Protein AF-A0A2E3RIX7-F1 (afdb_monomer_lite)

Secondary structure (DSSP, 8-state):
------------------------------PPPPPPP---PPPPPTTS--------S-TT-----TT-----SSSS--TT-TT-SS---PPPPHHHHHHHHHHHTTS-TTS--HHHHHHHHTHHHHHHHHHHHGGG---HHHHHHHHHHHH--EEEEEEEEE-TT--EEEEEEEEEEETTEEEEEEEEESSSPPEEEEEEEEE-SSS-EEEE-

pLDDT: mean 72.29, std 26.02, range [27.11, 97.81]

Sequence (213 aa):
MHRSQVYSIYLLTLALASVVAFGIRNHSVSPRPPHASNHLHSRNDPLVPPLRLIPAMDSSNFWHDPLAVAHPHGEKRCASGCAVSRHPTDRLTQSAFFTLLKAYQQSPPIEANGALEEILFYSRQSREYWRQQRADCLDPMWQRVLDDELEKTHVLVSLRVRDESGQICSKLTRVRVPLDRRHVFQMQSEGLPPLVTSGTVKRVGLNHLWTRL

Structure (mmCIF, N/CA/C/O backbone):
data_AF-A0A2E3RIX7-F1
#
_entry.id   AF-A0A2E3RIX7-F1
#
loop_
_atom_site.group_PDB
_atom_site.id
_atom_site.type_symbol
_atom_site.label_atom_id
_atom_site.label_alt_id
_atom_site.label_comp_id
_atom_site.label_asym_id
_atom_site.label_entity_id
_atom_site.label_seq_id
_atom_site.pdbx_PDB_ins_code
_atom_site.Cartn_x
_atom_site.Cartn_y
_atom_site.Cartn_z
_atom_site.occupancy
_atom_site.B_iso_or_equiv
_atom_site.auth_seq_id
_atom_site.auth_comp_id
_atom_site.auth_asym_id
_atom_site.auth_atom_id
_atom_site.pdbx_PDB_model_num
ATOM 1 N N . MET A 1 1 ? 58.069 40.108 -4.577 1.00 46.53 1 MET A N 1
ATOM 2 C CA . MET A 1 1 ? 57.513 38.760 -4.835 1.00 46.53 1 MET A CA 1
ATOM 3 C C . MET A 1 1 ? 56.590 38.404 -3.679 1.00 46.53 1 MET A C 1
ATOM 5 O O . MET A 1 1 ? 57.067 38.182 -2.575 1.00 46.53 1 MET A O 1
ATOM 9 N N . HIS A 1 2 ? 55.277 38.515 -3.894 1.00 40.00 2 HIS A N 1
ATOM 10 C CA . HIS A 1 2 ? 54.252 38.530 -2.847 1.00 40.00 2 HIS A CA 1
ATOM 11 C C . HIS A 1 2 ? 53.421 37.234 -2.823 1.00 40.00 2 HIS A C 1
ATOM 13 O O . HIS A 1 2 ? 52.848 36.861 -3.836 1.00 40.00 2 HIS A O 1
ATOM 19 N N . ARG A 1 3 ? 53.342 36.650 -1.617 1.00 45.50 3 ARG A N 1
ATOM 20 C CA . ARG A 1 3 ? 52.209 35.972 -0.945 1.00 45.50 3 ARG A CA 1
ATOM 21 C C . ARG A 1 3 ? 51.472 34.799 -1.628 1.00 45.50 3 ARG A C 1
ATOM 23 O O . ARG A 1 3 ? 50.616 34.978 -2.479 1.00 45.50 3 ARG A O 1
ATOM 30 N N . SER A 1 4 ? 51.753 33.619 -1.069 1.00 50.25 4 SER A N 1
ATOM 31 C CA . SER A 1 4 ? 50.862 32.570 -0.533 1.00 50.25 4 SER A CA 1
ATOM 32 C C . SER A 1 4 ? 49.354 32.604 -0.822 1.00 50.25 4 SER A C 1
ATOM 34 O O . SER A 1 4 ? 48.685 33.557 -0.433 1.00 50.25 4 SER A O 1
ATOM 36 N N . GLN A 1 5 ? 48.804 31.454 -1.236 1.00 50.56 5 GLN A N 1
ATOM 37 C CA . GLN A 1 5 ? 47.481 30.978 -0.806 1.00 50.56 5 GLN A CA 1
ATOM 38 C C . GLN A 1 5 ? 47.480 29.445 -0.665 1.00 50.56 5 GLN A C 1
ATOM 40 O O . GLN A 1 5 ? 47.703 28.714 -1.623 1.00 50.56 5 GLN A O 1
ATOM 45 N N . VAL A 1 6 ? 47.236 28.981 0.562 1.00 54.38 6 VAL A N 1
ATOM 46 C CA . VAL A 1 6 ? 46.949 27.588 0.925 1.00 54.38 6 VAL A CA 1
ATOM 47 C C . VAL A 1 6 ? 45.446 27.522 1.172 1.00 54.38 6 VAL A C 1
ATOM 49 O O . VAL A 1 6 ? 44.946 28.233 2.043 1.00 54.38 6 VAL A O 1
ATOM 52 N N . TYR A 1 7 ? 44.723 26.696 0.419 1.00 47.69 7 TYR A N 1
ATOM 53 C CA . TYR A 1 7 ? 43.309 26.429 0.670 1.00 47.69 7 TYR A CA 1
ATOM 54 C C . TYR A 1 7 ? 43.180 25.175 1.535 1.00 47.69 7 TYR A C 1
ATOM 56 O O . TYR A 1 7 ? 43.505 24.071 1.108 1.00 47.69 7 TYR A O 1
ATOM 64 N N . SER A 1 8 ? 42.721 25.376 2.769 1.00 49.31 8 SER A N 1
ATOM 65 C CA . SER A 1 8 ? 42.337 24.332 3.716 1.00 49.31 8 SER A CA 1
ATOM 66 C C . SER A 1 8 ? 40.810 24.276 3.746 1.00 49.31 8 SER A C 1
ATOM 68 O O . SER A 1 8 ? 40.170 25.268 4.092 1.00 49.31 8 SER A O 1
ATOM 70 N N . ILE A 1 9 ? 40.222 23.152 3.332 1.00 52.00 9 ILE A N 1
ATOM 71 C CA . ILE A 1 9 ? 38.774 22.917 3.381 1.00 52.00 9 ILE A CA 1
ATOM 72 C C . ILE A 1 9 ? 38.524 21.837 4.433 1.00 52.00 9 ILE A C 1
ATOM 74 O O . ILE A 1 9 ? 38.784 20.659 4.207 1.00 52.00 9 ILE A O 1
ATOM 78 N N . TYR A 1 10 ? 38.025 22.261 5.594 1.00 41.47 10 TYR A N 1
ATOM 79 C CA . TYR A 1 10 ? 37.433 21.384 6.600 1.00 41.47 10 TYR A CA 1
ATOM 80 C C . TYR A 1 10 ? 35.964 21.155 6.239 1.00 41.47 10 TYR A C 1
ATOM 82 O O . TYR A 1 10 ? 35.179 22.101 6.208 1.00 41.47 10 TYR A O 1
ATOM 90 N N . LEU A 1 11 ? 35.581 19.903 5.997 1.00 44.59 11 LEU A N 1
ATOM 91 C CA . LEU A 1 11 ? 34.182 19.487 5.899 1.00 44.59 11 LEU A CA 1
ATOM 92 C C . LEU A 1 11 ? 33.833 18.681 7.151 1.00 44.59 11 LEU A C 1
ATOM 94 O O . LEU A 1 11 ? 34.150 17.502 7.276 1.00 44.59 11 LEU A O 1
ATOM 98 N N . LEU A 1 12 ? 33.206 19.376 8.097 1.00 42.28 12 LEU A N 1
ATOM 99 C CA . LEU A 1 12 ? 32.617 18.830 9.311 1.00 42.28 12 LEU A CA 1
ATOM 100 C C . LEU A 1 12 ? 31.136 18.557 9.017 1.00 42.28 12 LEU A C 1
ATOM 102 O O . LEU A 1 12 ? 30.384 19.492 8.752 1.00 42.28 12 LEU A O 1
ATOM 106 N N . THR A 1 13 ? 30.697 17.301 9.061 1.00 40.94 13 THR A N 1
ATOM 107 C CA . THR A 1 13 ? 29.263 16.972 9.123 1.00 40.94 13 THR A CA 1
ATOM 108 C C . THR A 1 13 ? 29.019 15.988 10.260 1.00 40.94 13 THR A C 1
ATOM 110 O O . THR A 1 13 ? 29.392 14.821 10.206 1.00 40.94 13 THR A O 1
ATOM 113 N N . LEU A 1 14 ? 28.421 16.516 11.330 1.00 37.62 14 LEU A N 1
ATOM 114 C CA . LEU A 1 14 ? 27.821 15.767 12.428 1.00 37.62 14 LEU A CA 1
ATOM 115 C C . LEU A 1 14 ? 26.463 15.219 11.974 1.00 37.62 14 LEU A C 1
ATOM 117 O O . LEU A 1 14 ? 25.623 15.982 11.504 1.00 37.62 14 LEU A O 1
ATOM 121 N N . ALA A 1 15 ? 26.216 13.933 12.209 1.00 33.25 15 ALA A N 1
ATOM 122 C CA . ALA A 1 15 ? 24.871 13.371 12.256 1.00 33.25 15 ALA A CA 1
ATOM 123 C C . ALA A 1 15 ? 24.680 12.706 13.626 1.00 33.25 15 ALA A C 1
ATOM 125 O O . ALA A 1 15 ? 25.248 11.655 13.913 1.00 33.25 15 ALA A O 1
ATOM 126 N N . LEU A 1 16 ? 23.915 13.374 14.488 1.00 34.19 16 LEU A N 1
ATOM 127 C CA . LEU A 1 16 ? 23.437 12.868 15.771 1.00 34.19 16 LEU A CA 1
ATOM 128 C C . LEU A 1 16 ? 22.070 12.220 15.544 1.00 34.19 16 LEU A C 1
ATOM 130 O O . LEU A 1 16 ? 21.154 12.875 15.053 1.00 34.19 16 LEU A O 1
ATOM 134 N N . ALA A 1 17 ? 21.921 10.961 15.944 1.00 30.11 17 ALA A N 1
ATOM 135 C CA . ALA A 1 17 ? 20.619 10.337 16.125 1.00 30.11 17 ALA A CA 1
ATOM 136 C C . ALA A 1 17 ? 20.652 9.516 17.417 1.00 30.11 17 ALA A C 1
ATOM 138 O O . ALA A 1 17 ? 21.284 8.465 17.487 1.00 30.11 17 ALA A O 1
ATOM 139 N N . SER A 1 18 ? 19.968 10.025 18.439 1.00 32.56 18 SER A N 1
ATOM 140 C CA . SER A 1 18 ? 19.698 9.328 19.693 1.00 32.56 18 SER A CA 1
ATOM 141 C C . SER A 1 18 ? 18.192 9.164 19.820 1.00 32.56 18 SER A C 1
ATOM 143 O O . SER A 1 18 ? 17.492 10.170 19.881 1.00 32.56 18 SER A O 1
ATOM 145 N N . VAL A 1 19 ? 17.700 7.929 19.926 1.00 28.64 19 VAL A N 1
ATOM 146 C CA . VAL A 1 19 ? 16.412 7.636 20.570 1.00 28.64 19 VAL A CA 1
ATOM 147 C C . VAL A 1 19 ? 16.546 6.319 21.331 1.00 28.64 19 VAL A C 1
ATOM 149 O O . VAL A 1 19 ? 16.837 5.275 20.753 1.00 28.64 19 VAL A O 1
ATOM 152 N N . VAL A 1 20 ? 16.333 6.394 22.643 1.00 36.19 20 VAL A N 1
ATOM 153 C CA . VAL A 1 20 ? 16.154 5.262 23.556 1.00 36.19 20 VAL A CA 1
ATOM 154 C C . VAL A 1 20 ? 14.682 5.232 23.950 1.00 36.19 20 VAL A C 1
ATOM 156 O O . VAL A 1 20 ? 14.150 6.261 24.358 1.00 36.19 20 VAL A O 1
ATOM 159 N N . ALA A 1 21 ? 14.049 4.059 23.910 1.00 31.20 21 ALA A N 1
ATOM 160 C CA . ALA A 1 21 ? 12.888 3.764 24.747 1.00 31.20 21 ALA A CA 1
ATOM 161 C C . ALA A 1 21 ? 12.781 2.252 25.007 1.00 31.20 21 ALA A C 1
ATOM 163 O O . ALA A 1 21 ? 12.674 1.447 24.085 1.00 31.20 21 ALA A O 1
ATOM 164 N N . PHE A 1 22 ? 12.829 1.893 26.291 1.00 35.44 22 PHE A N 1
ATOM 165 C CA . PHE A 1 22 ? 12.548 0.570 26.847 1.00 35.44 22 PHE A CA 1
ATOM 166 C C . PHE A 1 22 ? 11.041 0.397 27.093 1.00 35.44 22 PHE A C 1
ATOM 168 O O . PHE A 1 22 ? 10.359 1.353 27.457 1.00 35.44 22 PHE A O 1
ATOM 175 N N . GLY A 1 23 ? 10.550 -0.843 27.025 1.00 27.11 23 GLY A N 1
ATOM 176 C CA . GLY A 1 23 ? 9.216 -1.200 27.512 1.00 27.11 23 GLY A CA 1
ATOM 177 C C . GLY A 1 23 ? 8.954 -2.705 27.473 1.00 27.11 23 GLY A C 1
ATOM 178 O O . GLY A 1 23 ? 8.570 -3.245 26.443 1.00 27.11 23 GLY A O 1
ATOM 179 N N . ILE A 1 24 ? 9.160 -3.380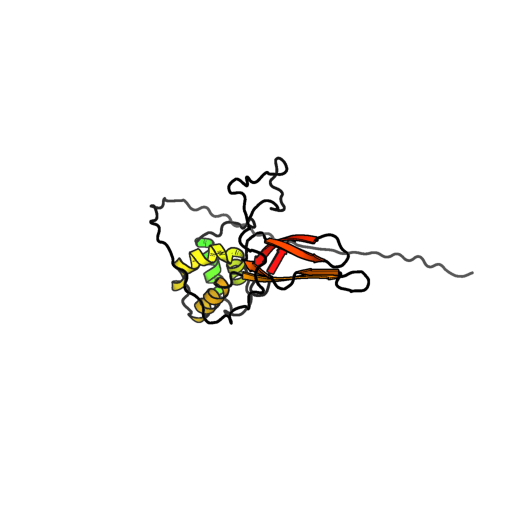 28.606 1.00 39.41 24 ILE A N 1
ATOM 180 C CA . ILE A 1 24 ? 8.841 -4.799 28.836 1.00 39.41 24 ILE A CA 1
ATOM 181 C C . ILE A 1 24 ? 7.391 -4.909 29.327 1.00 39.41 24 ILE A C 1
ATOM 183 O O . ILE A 1 24 ? 7.029 -4.200 30.266 1.00 39.41 24 ILE A O 1
ATOM 187 N N . ARG A 1 25 ? 6.596 -5.856 28.801 1.00 29.11 25 ARG A N 1
ATOM 188 C CA . ARG A 1 25 ? 5.519 -6.514 29.573 1.00 29.11 25 ARG A CA 1
ATOM 189 C C . ARG A 1 25 ? 5.088 -7.861 28.978 1.00 29.11 25 ARG A C 1
ATOM 191 O O . ARG A 1 25 ? 4.692 -7.950 27.822 1.00 29.11 25 ARG A O 1
ATOM 198 N N . ASN A 1 26 ? 5.146 -8.887 29.829 1.00 42.22 26 ASN A N 1
ATOM 199 C CA . ASN A 1 26 ? 4.632 -10.242 29.626 1.00 42.22 26 ASN A CA 1
ATOM 200 C C . ASN A 1 26 ? 3.106 -10.274 29.760 1.00 42.22 26 ASN A C 1
ATOM 202 O O . ASN A 1 26 ? 2.595 -9.687 30.709 1.00 42.22 26 ASN A O 1
ATOM 206 N N . HIS A 1 27 ? 2.411 -11.057 28.927 1.00 33.19 27 HIS A N 1
ATOM 207 C CA . HIS A 1 27 ? 1.146 -11.691 29.312 1.00 33.19 27 HIS A CA 1
ATOM 208 C C . HIS A 1 27 ? 0.948 -13.049 28.624 1.00 33.19 27 HIS A C 1
ATOM 210 O O . HIS A 1 27 ? 1.334 -13.275 27.479 1.00 33.19 27 HIS A O 1
ATOM 216 N N . SER A 1 28 ? 0.377 -13.944 29.420 1.00 34.75 28 SER A N 1
ATOM 217 C CA . SER A 1 28 ? 0.141 -15.374 29.261 1.00 34.75 28 SER A CA 1
ATOM 218 C C . SER A 1 28 ? -0.904 -15.721 28.193 1.00 34.75 28 SER A C 1
ATOM 220 O O . SER A 1 28 ? -1.888 -15.015 27.991 1.00 34.75 28 SER A O 1
ATOM 222 N N . VAL A 1 29 ? -0.678 -16.856 27.528 1.00 36.28 29 VAL A N 1
ATOM 223 C CA . VAL A 1 29 ? -1.498 -17.419 26.445 1.00 36.28 29 VAL A CA 1
ATOM 224 C C . VAL A 1 29 ? -2.541 -18.386 27.020 1.00 36.28 29 VAL A C 1
ATOM 226 O O . VAL A 1 29 ? -2.209 -19.221 27.857 1.00 36.28 29 VAL A O 1
ATOM 229 N N . SER A 1 30 ? -3.780 -18.321 26.526 1.00 42.62 30 SER A N 1
ATOM 230 C CA . SER A 1 30 ? -4.778 -19.399 26.630 1.00 42.62 30 SER A CA 1
ATOM 231 C C . SER A 1 30 ? -5.303 -19.786 25.238 1.00 42.62 30 SER A C 1
ATOM 233 O O . SER A 1 30 ? -5.235 -18.959 24.322 1.00 42.62 30 SER A O 1
ATOM 235 N N . PRO A 1 31 ? -5.776 -21.033 25.034 1.00 47.81 31 PRO A N 1
ATOM 236 C CA . PRO A 1 31 ? -5.936 -21.623 23.709 1.00 47.81 31 PRO A CA 1
ATOM 237 C C . PRO A 1 31 ? -7.300 -21.342 23.057 1.00 47.81 31 PRO A C 1
ATOM 239 O O . PRO A 1 31 ? -8.317 -21.157 23.720 1.00 47.81 31 PRO A O 1
ATOM 242 N N . ARG A 1 32 ? -7.288 -21.344 21.718 1.00 36.97 32 ARG A N 1
ATOM 243 C CA . ARG A 1 32 ? -8.391 -21.028 20.793 1.00 36.97 32 ARG A CA 1
ATOM 244 C C . ARG A 1 32 ? -8.992 -22.320 20.194 1.00 36.97 32 ARG A C 1
ATOM 246 O O . ARG A 1 32 ? -8.209 -23.212 19.868 1.00 36.97 32 ARG A O 1
ATOM 253 N N . PRO A 1 33 ? -10.317 -22.422 19.970 1.00 46.25 33 PRO A N 1
ATOM 254 C CA . PRO A 1 33 ? -10.939 -23.516 19.210 1.00 46.25 33 PRO A CA 1
ATOM 255 C C . PRO A 1 33 ? -10.962 -23.247 17.681 1.00 46.25 33 PRO A C 1
ATOM 257 O O . PRO A 1 33 ? -10.702 -22.114 17.259 1.00 46.25 33 PRO A O 1
ATOM 260 N N . PRO A 1 34 ? -11.231 -24.267 16.832 1.00 48.59 34 PRO A N 1
ATOM 261 C CA . PRO A 1 34 ? -10.983 -24.207 15.389 1.00 48.59 34 PRO A CA 1
ATOM 262 C C . PRO A 1 34 ? -12.121 -23.576 14.562 1.00 48.59 34 PRO A C 1
ATOM 264 O O . PRO A 1 34 ? -13.298 -23.659 14.902 1.00 48.59 34 PRO A O 1
ATOM 267 N N . HIS A 1 35 ? -11.718 -22.953 13.447 1.00 37.50 35 HIS A N 1
ATOM 268 C CA . HIS A 1 35 ? -12.536 -22.240 12.459 1.00 37.50 35 HIS A CA 1
ATOM 269 C C . HIS A 1 35 ? -13.151 -23.165 11.394 1.00 37.50 35 HIS A C 1
ATOM 271 O O . HIS A 1 35 ? -12.484 -24.067 10.893 1.00 37.50 35 HIS A O 1
ATOM 277 N N . ALA A 1 36 ? -14.374 -22.832 10.969 1.00 37.12 36 ALA A N 1
ATOM 278 C CA . ALA A 1 36 ? -15.014 -23.321 9.749 1.00 37.12 36 ALA A CA 1
ATOM 279 C C . ALA A 1 36 ? -14.841 -22.318 8.588 1.00 37.12 36 ALA A C 1
ATOM 281 O O . ALA A 1 36 ? -14.905 -21.101 8.780 1.00 37.12 36 ALA A O 1
ATOM 282 N N . SER A 1 37 ? -14.604 -22.849 7.390 1.00 37.41 37 SER A N 1
ATOM 283 C CA . SER A 1 37 ? -14.304 -22.141 6.140 1.00 37.41 37 SER A CA 1
ATOM 284 C C . SER A 1 37 ? -15.585 -21.750 5.396 1.00 37.41 37 SER A C 1
ATOM 286 O O . SER A 1 37 ? -16.441 -22.606 5.213 1.00 37.41 37 SER A O 1
ATOM 288 N N . ASN A 1 38 ? -15.687 -20.521 4.874 1.00 33.56 38 ASN A N 1
ATOM 289 C CA . ASN A 1 38 ? -16.696 -20.168 3.866 1.00 33.56 38 ASN A CA 1
ATOM 290 C C . ASN A 1 38 ? -16.078 -19.382 2.699 1.00 33.56 38 ASN A C 1
ATOM 292 O O . ASN A 1 38 ? -15.332 -18.420 2.889 1.00 33.56 38 ASN A O 1
ATOM 296 N N . HIS A 1 39 ? -16.401 -19.842 1.488 1.00 38.56 39 HIS A N 1
ATOM 297 C CA . HIS A 1 39 ? -16.023 -19.287 0.190 1.00 38.56 39 HIS A CA 1
ATOM 298 C C . HIS A 1 39 ? -16.681 -17.917 -0.057 1.00 38.56 39 HIS A C 1
ATOM 300 O O . HIS A 1 39 ? -17.860 -17.731 0.227 1.00 38.56 39 HIS A O 1
ATOM 306 N N . LEU A 1 40 ? -15.933 -16.969 -0.635 1.00 33.72 40 LEU A N 1
ATOM 307 C CA . LEU A 1 40 ? -16.412 -15.628 -0.996 1.00 33.72 40 LEU A CA 1
ATOM 308 C C . LEU A 1 40 ? -16.379 -15.439 -2.520 1.00 33.72 40 LEU A C 1
ATOM 310 O O . LEU A 1 40 ? -15.320 -15.516 -3.142 1.00 33.72 40 LEU A O 1
ATOM 314 N N . HIS A 1 41 ? -17.552 -15.178 -3.101 1.00 35.31 41 HIS A N 1
ATOM 315 C CA . HIS A 1 41 ? -17.737 -14.717 -4.477 1.00 35.31 41 HIS A CA 1
ATOM 316 C C . HIS A 1 41 ? -17.357 -13.233 -4.615 1.00 35.31 41 HIS A C 1
ATOM 318 O O . HIS A 1 41 ? -17.725 -12.404 -3.784 1.00 35.31 41 HIS A O 1
ATOM 324 N N . SER A 1 42 ? -16.628 -12.897 -5.681 1.00 32.47 42 SER A N 1
ATOM 325 C CA . SER A 1 42 ? -16.205 -11.534 -6.025 1.00 32.47 42 SER A CA 1
ATOM 326 C C . SER A 1 42 ? -17.287 -10.837 -6.864 1.00 32.47 42 SER A C 1
ATOM 328 O O . SER A 1 42 ? -17.694 -11.357 -7.899 1.00 32.47 42 SER A O 1
ATOM 330 N N . ARG A 1 43 ? -17.773 -9.677 -6.399 1.00 39.38 43 ARG A N 1
ATOM 331 C CA . ARG A 1 43 ? -18.681 -8.768 -7.126 1.00 39.38 43 ARG A CA 1
ATOM 332 C C . ARG A 1 43 ? -17.864 -7.683 -7.845 1.00 39.38 43 ARG A C 1
ATOM 334 O O . ARG A 1 43 ? -16.914 -7.162 -7.271 1.00 39.38 43 ARG A O 1
ATOM 341 N N . ASN A 1 44 ? -18.258 -7.359 -9.078 1.00 36.78 44 ASN A N 1
ATOM 342 C CA . ASN A 1 44 ? -17.668 -6.312 -9.922 1.00 36.78 44 ASN A CA 1
ATOM 343 C C . ASN A 1 44 ? -18.008 -4.897 -9.405 1.00 36.78 44 ASN A C 1
ATOM 345 O O . ASN A 1 44 ? -19.147 -4.652 -9.010 1.00 36.78 44 ASN A O 1
ATOM 349 N N . ASP A 1 45 ? -17.033 -3.983 -9.447 1.00 39.66 45 ASP A N 1
ATOM 350 C CA . ASP A 1 45 ? -17.113 -2.589 -8.973 1.00 39.66 45 ASP A CA 1
ATOM 351 C C . ASP A 1 45 ? -17.348 -1.605 -10.153 1.00 39.66 45 ASP A C 1
ATOM 353 O O . ASP A 1 45 ? -16.576 -1.633 -11.118 1.00 39.66 45 ASP A O 1
ATOM 357 N N . PRO A 1 46 ? -18.403 -0.760 -10.122 1.00 36.66 46 PRO A N 1
ATOM 358 C CA . PRO A 1 46 ? -18.812 0.119 -11.225 1.00 36.66 46 PRO A CA 1
ATOM 359 C C . PRO A 1 46 ? -18.028 1.440 -11.372 1.00 36.66 46 PRO A C 1
ATOM 361 O O . PRO A 1 46 ? -18.318 2.193 -12.302 1.00 36.66 46 PRO A O 1
ATOM 364 N N . LEU A 1 47 ? -17.054 1.756 -10.509 1.00 33.16 47 LEU A N 1
ATOM 365 C CA . LEU A 1 47 ? -16.346 3.055 -10.548 1.00 33.16 47 LEU A CA 1
ATOM 366 C C . LEU A 1 47 ? -15.035 3.065 -11.352 1.00 33.16 47 LEU A C 1
ATOM 368 O O . LEU A 1 47 ? -14.342 4.083 -11.408 1.00 33.16 47 LEU A O 1
ATOM 372 N N . VAL A 1 48 ? -14.700 1.965 -12.027 1.00 37.91 48 VAL A N 1
ATOM 373 C CA . VAL A 1 48 ? -13.548 1.894 -12.934 1.00 37.91 48 VAL A CA 1
ATOM 374 C C . VAL A 1 48 ? -14.072 1.827 -14.371 1.00 37.91 48 VAL A C 1
ATOM 376 O O . VAL A 1 48 ? -14.659 0.805 -14.732 1.00 37.91 48 VAL A O 1
ATOM 379 N N . PRO A 1 49 ? -13.880 2.860 -15.223 1.00 34.91 49 PRO A N 1
ATOM 380 C CA . PRO A 1 49 ? -14.175 2.711 -16.644 1.00 34.91 49 PRO A CA 1
ATOM 381 C C . PRO A 1 49 ? -13.388 1.498 -17.154 1.00 34.91 49 PRO A C 1
ATOM 383 O O . PRO A 1 49 ? -12.205 1.379 -16.813 1.00 34.91 49 PRO A O 1
ATOM 386 N N . PRO A 1 50 ? -14.012 0.578 -17.913 1.00 34.81 50 PRO A N 1
ATOM 387 C CA . PRO A 1 50 ? -13.353 -0.644 -18.338 1.00 34.81 50 PRO A CA 1
ATOM 388 C C . PRO A 1 50 ? -12.068 -0.251 -19.053 1.00 34.81 50 PRO A C 1
ATOM 390 O O . PRO A 1 50 ? -12.092 0.420 -20.088 1.00 34.81 50 PRO A O 1
ATOM 393 N N . LEU A 1 51 ? -10.933 -0.619 -18.454 1.00 39.38 51 LEU A N 1
ATOM 394 C CA . LEU A 1 51 ? -9.647 -0.483 -19.109 1.00 39.38 51 LEU A CA 1
ATOM 395 C C . LEU A 1 51 ? -9.802 -1.192 -20.450 1.00 39.38 51 LEU A C 1
ATOM 397 O O . LEU A 1 51 ? -10.105 -2.386 -20.482 1.00 39.38 51 LEU A O 1
ATOM 401 N N . ARG A 1 52 ? -9.622 -0.462 -21.556 1.00 30.31 52 ARG A N 1
ATOM 402 C CA . ARG A 1 52 ? -9.356 -1.105 -22.838 1.00 30.31 52 ARG A CA 1
ATOM 403 C C . ARG A 1 52 ? -8.060 -1.870 -22.632 1.00 30.31 52 ARG A C 1
ATOM 405 O O . ARG A 1 52 ? -6.978 -1.289 -22.669 1.00 30.31 52 ARG A O 1
ATOM 412 N N . LEU A 1 53 ? -8.201 -3.153 -22.315 1.00 35.78 53 LEU A N 1
ATOM 413 C CA . LEU A 1 53 ? -7.127 -4.119 -22.369 1.00 35.78 53 LEU A CA 1
ATOM 414 C C . LEU A 1 53 ? -6.591 -4.011 -23.794 1.00 35.78 53 LEU A C 1
ATOM 416 O O . LEU A 1 53 ? -7.243 -4.433 -24.746 1.00 35.78 53 LEU A O 1
ATOM 420 N N . ILE A 1 54 ? -5.422 -3.389 -23.950 1.00 39.72 54 ILE A N 1
ATOM 421 C CA . ILE A 1 54 ? -4.548 -3.750 -25.062 1.00 39.72 54 ILE A CA 1
ATOM 422 C C . ILE A 1 54 ? -4.466 -5.277 -24.964 1.00 39.72 54 ILE A C 1
ATOM 424 O O . ILE A 1 54 ? -4.211 -5.739 -23.844 1.00 39.72 54 ILE A O 1
ATOM 428 N N . PRO A 1 55 ? -4.782 -6.043 -26.031 1.00 35.28 55 PRO A N 1
ATOM 429 C CA . PRO A 1 55 ? -4.824 -7.496 -25.967 1.00 35.28 55 PRO A CA 1
ATOM 430 C C . PRO A 1 55 ? -3.586 -7.962 -25.226 1.00 35.28 55 PRO A C 1
ATOM 432 O O . PRO A 1 55 ? -2.466 -7.642 -25.632 1.00 35.28 55 PRO A O 1
ATOM 435 N N . ALA A 1 56 ? -3.808 -8.580 -24.067 1.00 41.22 56 ALA A N 1
ATOM 436 C CA . ALA A 1 56 ? -2.726 -9.100 -23.269 1.00 41.22 56 ALA A CA 1
ATOM 437 C C . ALA A 1 56 ? -1.897 -9.969 -24.212 1.00 41.22 56 ALA A C 1
ATOM 439 O O . ALA A 1 56 ? -2.440 -10.872 -24.850 1.00 41.22 56 ALA A O 1
ATOM 440 N N . MET A 1 57 ? -0.597 -9.693 -24.320 1.00 43.44 57 MET A N 1
ATOM 441 C CA . MET A 1 57 ? 0.305 -10.792 -24.610 1.00 43.44 57 MET A CA 1
ATOM 442 C C . MET A 1 57 ? 0.052 -11.800 -23.497 1.00 43.44 57 MET A C 1
ATOM 444 O O . MET A 1 57 ? 0.332 -11.520 -22.335 1.00 43.44 57 MET A O 1
ATOM 448 N N . ASP A 1 58 ? -0.658 -12.852 -23.887 1.00 40.81 58 ASP A N 1
ATOM 449 C CA . ASP A 1 58 ? -1.086 -14.023 -23.146 1.00 40.81 58 ASP A CA 1
ATOM 450 C C . ASP A 1 58 ? -0.671 -14.017 -21.663 1.00 40.81 58 ASP A C 1
ATOM 452 O O . ASP A 1 58 ? 0.359 -14.556 -21.258 1.00 40.81 58 ASP A O 1
ATOM 456 N N . SER A 1 59 ? -1.488 -13.374 -20.822 1.00 44.62 59 SER A N 1
ATOM 457 C CA . SER A 1 59 ? -1.295 -13.324 -19.366 1.00 44.62 59 SER A CA 1
ATOM 458 C C . SER A 1 59 ? -1.519 -14.686 -18.688 1.00 44.62 59 SER A C 1
ATOM 460 O O . SER A 1 59 ? -1.560 -14.762 -17.461 1.00 44.62 59 SER A O 1
ATOM 462 N N . SER A 1 60 ? -1.699 -15.755 -19.470 1.00 37.47 60 SER A N 1
ATOM 463 C CA . SER A 1 60 ? -1.891 -17.125 -18.995 1.00 37.47 60 SER A CA 1
ATOM 464 C C . SER A 1 60 ? -0.601 -17.804 -18.529 1.00 37.47 60 SER A C 1
ATOM 466 O O . SER A 1 60 ? -0.680 -18.816 -17.841 1.00 37.47 60 SER A O 1
ATOM 468 N N . ASN A 1 61 ? 0.580 -17.232 -18.793 1.00 39.31 61 ASN A N 1
ATOM 469 C CA . ASN A 1 61 ? 1.848 -17.871 -18.437 1.00 39.31 61 ASN A CA 1
ATOM 470 C C . ASN A 1 61 ? 2.647 -17.126 -17.364 1.00 39.31 61 ASN A C 1
ATOM 472 O O . ASN A 1 61 ? 3.861 -16.963 -17.461 1.00 39.31 61 ASN A O 1
ATOM 476 N N . PHE A 1 62 ? 1.987 -16.747 -16.270 1.00 43.88 62 PHE A N 1
ATOM 477 C CA . PHE A 1 62 ? 2.685 -16.678 -14.987 1.00 43.88 62 PHE A CA 1
ATOM 478 C C . PHE A 1 62 ? 2.670 -18.071 -14.346 1.00 43.88 62 PHE A C 1
ATOM 480 O O . PHE A 1 62 ? 1.929 -18.337 -13.401 1.00 43.88 62 PHE A O 1
ATOM 487 N N . TRP A 1 63 ? 3.481 -18.978 -14.897 1.00 36.94 63 TRP A N 1
ATOM 488 C CA . TRP A 1 63 ? 3.813 -20.235 -14.233 1.00 36.94 63 TRP A CA 1
ATOM 489 C C . TRP A 1 63 ? 4.764 -19.905 -13.085 1.00 36.94 63 TRP A C 1
ATOM 491 O O . TRP A 1 63 ? 5.978 -19.807 -13.252 1.00 36.94 63 TRP A O 1
ATOM 501 N N . HIS A 1 64 ? 4.212 -19.711 -11.891 1.00 42.47 64 HIS A N 1
ATOM 502 C CA . HIS A 1 64 ? 4.955 -20.156 -10.726 1.00 42.47 64 HIS A CA 1
ATOM 503 C C . HIS A 1 64 ? 5.106 -21.663 -10.881 1.00 42.47 64 HIS A C 1
ATOM 505 O O . HIS A 1 64 ? 4.093 -22.354 -10.962 1.00 42.47 64 HIS A O 1
ATOM 511 N N . ASP A 1 65 ? 6.336 -22.164 -10.951 1.00 37.59 65 ASP A N 1
ATOM 512 C CA . ASP A 1 65 ? 6.552 -23.591 -10.766 1.00 37.59 65 ASP A CA 1
ATOM 513 C C . ASP A 1 65 ? 5.882 -23.970 -9.426 1.00 37.59 65 ASP A C 1
ATOM 515 O O . ASP A 1 65 ? 6.223 -23.381 -8.393 1.00 37.59 65 ASP A O 1
ATOM 519 N N . PRO A 1 66 ? 4.871 -24.862 -9.402 1.00 44.81 66 PRO A N 1
ATOM 520 C CA . PRO A 1 66 ? 4.267 -25.315 -8.150 1.00 44.81 66 PRO A CA 1
ATOM 521 C C . PRO A 1 66 ? 5.290 -26.039 -7.257 1.00 44.81 66 PRO A C 1
ATOM 523 O O . PRO A 1 66 ? 5.048 -26.204 -6.061 1.00 44.81 66 PRO A O 1
ATOM 526 N N . LEU A 1 67 ? 6.443 -26.411 -7.824 1.00 36.97 67 LEU A N 1
ATOM 527 C CA . LEU A 1 67 ? 7.630 -26.929 -7.158 1.00 36.97 67 LEU A CA 1
ATOM 528 C C . LEU A 1 67 ? 8.729 -25.871 -6.980 1.00 36.97 67 LEU A C 1
ATOM 530 O O . LEU A 1 67 ? 9.854 -26.244 -6.662 1.00 36.97 67 LEU A O 1
ATOM 534 N N . ALA A 1 68 ? 8.445 -24.571 -7.142 1.00 41.97 68 ALA A N 1
ATOM 535 C CA . ALA A 1 68 ? 9.396 -23.497 -6.852 1.00 41.97 68 ALA A CA 1
ATOM 536 C C . ALA A 1 68 ? 9.761 -23.508 -5.360 1.00 41.97 68 ALA A C 1
ATOM 538 O O . ALA A 1 68 ? 9.178 -22.800 -4.531 1.00 41.97 68 ALA A O 1
ATOM 539 N N . VAL A 1 69 ? 10.745 -24.328 -5.010 1.00 44.62 69 VAL A N 1
ATOM 540 C CA . VAL A 1 69 ? 11.351 -24.362 -3.691 1.00 44.62 69 VAL A CA 1
ATOM 541 C C . VAL A 1 69 ? 12.228 -23.122 -3.588 1.00 44.62 69 VAL A C 1
ATOM 543 O O . VAL A 1 69 ? 13.065 -22.852 -4.447 1.00 44.62 69 VAL A O 1
ATOM 546 N N . ALA A 1 70 ? 12.021 -22.325 -2.542 1.00 50.25 70 ALA A N 1
ATOM 547 C CA . ALA A 1 70 ? 12.903 -21.210 -2.245 1.00 50.25 70 ALA A CA 1
ATOM 548 C C . ALA A 1 70 ? 14.314 -21.763 -2.006 1.00 50.25 70 ALA A C 1
ATOM 550 O O . ALA A 1 70 ? 14.590 -22.289 -0.932 1.00 50.25 70 ALA A O 1
ATOM 551 N N . HIS A 1 71 ? 15.193 -21.662 -3.000 1.00 43.81 71 HIS A N 1
ATOM 552 C CA . HIS A 1 71 ? 16.598 -22.003 -2.843 1.00 43.81 71 HIS A CA 1
ATOM 553 C C . HIS A 1 71 ? 17.300 -20.808 -2.197 1.00 43.81 71 HIS A C 1
ATOM 555 O O . HIS A 1 71 ? 17.451 -19.763 -2.838 1.00 43.81 71 HIS A O 1
ATOM 561 N N . PRO A 1 72 ? 17.686 -20.890 -0.913 1.00 46.16 72 PRO A N 1
ATOM 562 C CA . PRO A 1 72 ? 18.520 -19.855 -0.340 1.00 46.16 72 PRO A CA 1
ATOM 563 C C . PRO A 1 72 ? 19.874 -19.898 -1.063 1.00 46.16 72 PRO A C 1
ATOM 565 O O . PRO A 1 72 ? 20.477 -20.957 -1.224 1.00 46.16 72 PRO A O 1
ATOM 568 N N . HIS A 1 73 ? 20.359 -18.748 -1.528 1.00 41.00 73 HIS A N 1
ATOM 569 C CA . HIS A 1 73 ? 21.747 -18.630 -1.966 1.00 41.00 73 HIS A CA 1
ATOM 570 C C . HIS A 1 73 ? 22.645 -18.656 -0.713 1.00 41.00 73 HIS A C 1
ATOM 572 O O . HIS A 1 73 ? 22.969 -17.608 -0.158 1.00 41.00 73 HIS A O 1
ATOM 578 N N . GLY A 1 74 ? 22.983 -19.861 -0.239 1.00 54.47 74 GLY A N 1
ATOM 579 C CA . GLY A 1 74 ? 23.787 -20.113 0.967 1.00 54.47 74 GLY A CA 1
ATOM 580 C C . GLY A 1 74 ? 22.969 -20.352 2.248 1.00 54.47 74 GLY A C 1
ATOM 581 O O . GLY A 1 74 ? 21.752 -20.495 2.212 1.00 54.47 74 GLY A O 1
ATOM 582 N N . GLU A 1 75 ? 23.638 -20.387 3.407 1.00 45.72 75 GLU A N 1
ATOM 583 C CA . GLU A 1 75 ? 23.008 -20.629 4.726 1.00 45.72 75 GLU A CA 1
ATOM 584 C C . GLU A 1 75 ? 22.171 -19.446 5.241 1.00 45.72 75 GLU A C 1
ATOM 586 O O . GLU A 1 75 ? 21.383 -19.572 6.179 1.00 45.72 75 GLU A O 1
ATOM 591 N N . LYS A 1 76 ? 22.319 -18.271 4.623 1.00 47.00 76 LYS A N 1
ATOM 592 C CA . LYS A 1 76 ? 21.592 -17.058 4.992 1.00 47.00 76 LYS A CA 1
ATOM 593 C C . LYS A 1 76 ? 20.526 -16.796 3.940 1.00 47.00 76 LYS A C 1
ATOM 595 O O . LYS A 1 76 ? 20.838 -16.608 2.766 1.00 47.00 76 LYS A O 1
ATOM 600 N N . ARG A 1 77 ? 19.255 -16.717 4.357 1.00 50.62 77 ARG A N 1
ATOM 601 C CA . ARG A 1 77 ? 18.222 -16.083 3.523 1.00 50.62 77 ARG A CA 1
ATOM 602 C C . ARG A 1 77 ? 18.774 -14.722 3.132 1.00 50.62 77 ARG A C 1
ATOM 604 O O . ARG A 1 77 ? 19.165 -13.963 4.016 1.00 50.62 77 ARG A O 1
ATOM 611 N N . CYS A 1 78 ? 18.856 -14.449 1.830 1.00 50.19 78 CYS A N 1
ATOM 612 C CA . CYS A 1 78 ? 19.328 -13.161 1.351 1.00 50.19 78 CYS A CA 1
ATOM 613 C C . CYS A 1 78 ? 18.583 -12.082 2.147 1.00 50.19 78 CYS A C 1
ATOM 615 O O . CYS A 1 78 ? 17.351 -12.055 2.115 1.00 50.19 78 CYS A O 1
ATOM 617 N N . ALA A 1 79 ? 19.308 -11.232 2.885 1.00 44.62 79 ALA A N 1
ATOM 618 C CA . ALA A 1 79 ? 18.716 -10.134 3.658 1.00 44.62 79 ALA A CA 1
ATOM 619 C C . ALA A 1 79 ? 17.851 -9.225 2.761 1.00 44.62 79 ALA A C 1
ATOM 621 O O . ALA A 1 79 ? 16.987 -8.481 3.216 1.00 44.62 79 ALA A O 1
ATOM 622 N N . SER A 1 80 ? 18.065 -9.335 1.450 1.00 46.69 80 SER A N 1
ATOM 623 C CA . SER A 1 80 ? 17.326 -8.681 0.389 1.00 46.69 80 SER A CA 1
ATOM 624 C C . SER A 1 80 ? 15.949 -9.271 0.078 1.00 46.69 80 SER A C 1
ATOM 626 O O . SER A 1 80 ? 15.213 -8.670 -0.696 1.00 46.69 80 SER A O 1
ATOM 628 N N . GLY A 1 81 ? 15.588 -10.439 0.618 1.00 49.34 81 GLY A N 1
ATOM 629 C CA . GLY A 1 81 ? 14.295 -11.073 0.345 1.00 49.34 81 GLY A CA 1
ATOM 630 C C . GLY A 1 81 ? 14.062 -11.427 -1.132 1.00 49.34 81 GLY A C 1
ATOM 631 O O . GLY A 1 81 ? 12.927 -11.702 -1.505 1.00 49.34 81 GLY A O 1
ATOM 632 N N . CYS A 1 82 ? 15.107 -11.448 -1.974 1.00 52.56 82 CYS A N 1
ATOM 633 C CA . CYS A 1 82 ? 14.995 -11.549 -3.438 1.00 52.56 82 CYS A CA 1
ATOM 634 C C . CYS A 1 82 ? 14.248 -12.796 -3.940 1.00 52.56 82 CYS A C 1
ATOM 636 O O . CYS A 1 82 ? 13.673 -12.768 -5.025 1.00 52.56 82 CYS A O 1
ATOM 638 N N . ALA A 1 83 ? 14.240 -13.881 -3.163 1.00 55.91 83 ALA A N 1
ATOM 639 C CA . ALA A 1 83 ? 13.569 -15.132 -3.517 1.00 55.91 83 ALA A CA 1
ATOM 640 C C . ALA A 1 83 ? 12.175 -15.287 -2.884 1.00 55.91 83 ALA A C 1
ATOM 642 O O . ALA A 1 83 ? 11.442 -16.208 -3.236 1.00 55.91 83 ALA A O 1
ATOM 643 N N . VAL A 1 84 ? 11.786 -14.415 -1.949 1.00 59.94 84 VAL A N 1
ATOM 644 C CA . VAL A 1 84 ? 10.495 -14.540 -1.267 1.00 59.94 84 VAL A CA 1
ATOM 645 C C . VAL A 1 84 ? 9.437 -13.825 -2.100 1.00 59.94 84 VAL A C 1
ATOM 647 O O . VAL A 1 84 ? 9.591 -12.662 -2.465 1.00 59.94 84 VAL A O 1
ATOM 650 N N . SER A 1 85 ? 8.325 -14.497 -2.393 1.00 63.25 85 SER A N 1
ATOM 651 C CA . SER A 1 85 ? 7.223 -13.931 -3.191 1.00 63.25 85 SER A CA 1
ATOM 652 C C . SER A 1 85 ? 6.555 -12.720 -2.516 1.00 63.25 85 SER A C 1
ATOM 654 O O . SER A 1 85 ? 5.735 -12.032 -3.129 1.00 63.25 85 SER A O 1
ATOM 656 N N . ARG A 1 86 ? 6.865 -12.479 -1.234 1.00 65.44 86 ARG A N 1
ATOM 657 C CA . ARG A 1 86 ? 6.271 -11.446 -0.383 1.00 65.44 86 ARG A CA 1
ATOM 658 C C . ARG A 1 86 ? 7.340 -10.752 0.446 1.00 65.44 86 ARG A C 1
ATOM 660 O O . ARG A 1 86 ? 8.255 -11.404 0.946 1.00 65.44 86 ARG A O 1
ATOM 667 N N . HIS A 1 87 ? 7.158 -9.450 0.647 1.00 69.62 87 HIS A N 1
ATOM 668 C CA . HIS A 1 87 ? 7.996 -8.675 1.551 1.00 69.62 87 HIS A CA 1
ATOM 669 C C . HIS A 1 87 ? 7.859 -9.205 2.987 1.00 69.62 87 HIS A C 1
ATOM 671 O O . HIS A 1 87 ? 6.722 -9.328 3.464 1.00 69.62 87 HIS A O 1
ATOM 677 N N . PRO A 1 88 ? 8.967 -9.496 3.694 1.00 78.06 88 PRO A N 1
ATOM 678 C CA . PRO A 1 88 ? 8.908 -9.849 5.104 1.00 78.06 88 PRO A CA 1
ATOM 679 C C . PRO A 1 88 ? 8.361 -8.643 5.868 1.00 78.06 88 PRO A C 1
ATOM 681 O O . PRO A 1 88 ? 8.972 -7.582 5.924 1.00 78.06 88 PRO A O 1
ATOM 684 N N . THR A 1 89 ? 7.140 -8.772 6.365 1.00 84.94 89 THR A N 1
ATOM 685 C CA . THR A 1 89 ? 6.503 -7.776 7.220 1.00 84.94 89 THR A CA 1
ATOM 686 C C . THR A 1 89 ? 6.246 -8.467 8.538 1.00 84.94 89 THR A C 1
ATOM 688 O O . THR A 1 89 ? 5.717 -9.582 8.530 1.00 84.94 89 THR A O 1
ATOM 691 N N . ASP A 1 90 ? 6.624 -7.821 9.636 1.00 91.94 90 ASP A N 1
ATOM 692 C CA . ASP A 1 90 ? 6.400 -8.377 10.961 1.00 91.94 90 ASP A CA 1
ATOM 693 C C . ASP A 1 90 ? 4.917 -8.653 11.200 1.00 91.94 90 ASP A C 1
ATOM 695 O O . ASP A 1 90 ? 4.017 -8.139 10.519 1.00 91.94 90 ASP A O 1
ATOM 699 N N . ARG A 1 91 ? 4.650 -9.541 12.152 1.00 94.94 91 ARG A N 1
ATOM 700 C CA . ARG A 1 91 ? 3.280 -9.881 12.503 1.00 94.94 91 ARG A CA 1
ATOM 701 C C . ARG A 1 91 ? 2.676 -8.738 13.309 1.00 94.94 91 ARG A C 1
ATOM 703 O O . ARG A 1 91 ? 3.090 -8.496 14.439 1.00 94.94 91 ARG A O 1
ATOM 710 N N . LEU A 1 92 ? 1.646 -8.108 12.760 1.00 96.38 92 LEU A N 1
ATOM 711 C CA . LEU A 1 92 ? 0.779 -7.216 13.509 1.00 96.38 92 LEU A CA 1
ATOM 712 C C . LEU A 1 92 ? -0.092 -8.076 14.426 1.00 96.38 92 LEU A C 1
ATOM 714 O O . LEU A 1 92 ? -0.770 -8.993 13.965 1.00 96.38 92 LEU A O 1
ATOM 718 N N . THR A 1 93 ? -0.051 -7.819 15.729 1.00 97.19 93 THR A N 1
ATOM 719 C CA . THR A 1 93 ? -0.939 -8.488 16.683 1.00 97.19 93 THR A CA 1
ATOM 720 C C . THR A 1 93 ? -2.266 -7.744 16.782 1.00 97.19 93 THR A C 1
ATOM 722 O O . THR A 1 93 ? -2.363 -6.555 16.483 1.00 97.19 93 THR A O 1
ATOM 725 N N . GLN A 1 94 ? -3.299 -8.435 17.260 1.00 96.75 94 GLN A N 1
ATOM 726 C CA . GLN A 1 94 ? -4.614 -7.835 17.464 1.00 96.75 94 GLN A CA 1
ATOM 727 C C . GLN A 1 94 ? -4.575 -6.666 18.464 1.00 96.75 94 GLN A C 1
ATOM 729 O O . GLN A 1 94 ? -5.208 -5.640 18.237 1.00 96.75 94 GLN A O 1
ATOM 734 N N . SER A 1 95 ? -3.817 -6.805 19.558 1.00 96.88 95 SER A N 1
ATOM 735 C CA . SER A 1 95 ? -3.655 -5.746 20.559 1.00 96.88 95 SER A CA 1
ATOM 736 C C . SER A 1 95 ? -2.884 -4.547 20.010 1.00 96.88 95 SER A C 1
ATOM 738 O O . SER A 1 95 ? -3.254 -3.413 20.300 1.00 96.88 95 SER A O 1
ATOM 740 N N . ALA A 1 96 ? -1.856 -4.780 19.187 1.00 97.75 96 ALA A N 1
ATOM 741 C CA . ALA A 1 96 ? -1.133 -3.706 18.511 1.00 97.75 96 ALA A CA 1
ATOM 742 C C . ALA A 1 96 ? -2.052 -2.943 17.549 1.00 97.75 96 ALA A C 1
ATOM 744 O O . ALA A 1 96 ? -2.098 -1.718 17.607 1.00 97.75 96 ALA A O 1
ATOM 745 N N . PHE A 1 97 ? -2.850 -3.648 16.738 1.00 97.81 97 PHE A N 1
ATOM 746 C CA . PHE A 1 97 ? -3.832 -3.007 15.861 1.00 97.81 97 PHE A CA 1
ATOM 747 C C . PHE A 1 97 ? -4.831 -2.145 16.642 1.00 97.81 97 PHE A C 1
ATOM 749 O O . PHE A 1 97 ? -5.085 -1.009 16.260 1.00 97.81 97 PHE A O 1
ATOM 756 N N . PHE A 1 98 ? -5.351 -2.641 17.766 1.00 96.50 98 PHE A N 1
ATOM 757 C CA . PHE A 1 98 ? -6.273 -1.876 18.606 1.00 96.50 98 PHE A CA 1
ATOM 758 C C . PHE A 1 98 ? -5.631 -0.608 19.192 1.00 96.50 98 PHE A C 1
ATOM 760 O O . PHE A 1 98 ? -6.252 0.456 19.209 1.00 96.50 98 PHE A O 1
ATOM 767 N N . THR A 1 99 ? -4.372 -0.691 19.634 1.00 96.94 99 THR A N 1
ATOM 768 C CA . THR A 1 99 ? -3.603 0.481 20.083 1.00 96.94 99 THR A CA 1
ATOM 769 C C . THR A 1 99 ? -3.438 1.501 18.956 1.00 96.94 99 THR A C 1
ATOM 771 O O . THR A 1 99 ? -3.677 2.689 19.175 1.00 96.94 99 THR A O 1
ATOM 774 N N . LEU A 1 100 ? -3.104 1.046 17.744 1.00 97.31 100 LEU A N 1
ATOM 775 C CA . LEU A 1 100 ? -3.004 1.912 16.568 1.00 97.31 100 LEU A CA 1
ATOM 776 C C . LEU A 1 100 ? -4.350 2.551 16.222 1.00 97.31 100 LEU A C 1
ATOM 778 O O . LEU A 1 100 ? -4.407 3.747 15.961 1.00 97.31 100 LEU A O 1
ATOM 782 N N . LEU A 1 101 ? -5.447 1.795 16.281 1.00 96.75 101 LEU A N 1
ATOM 783 C CA . LEU A 1 101 ? -6.785 2.305 15.989 1.00 96.75 101 LEU A CA 1
ATOM 784 C C . LEU A 1 101 ? -7.215 3.392 16.986 1.00 96.75 101 LEU A C 1
ATOM 786 O O . LEU A 1 101 ? -7.841 4.379 16.598 1.00 96.75 101 LEU A O 1
ATOM 790 N N . LYS A 1 102 ? -6.864 3.246 18.267 1.00 96.00 102 LYS A N 1
ATOM 791 C CA . LYS A 1 102 ? -7.089 4.292 19.275 1.00 96.00 102 LYS A CA 1
ATOM 792 C C . LYS A 1 102 ? -6.267 5.543 19.000 1.00 96.00 102 LYS A C 1
ATOM 794 O O . LYS A 1 102 ? -6.808 6.640 19.104 1.00 96.00 102 LYS A O 1
ATOM 799 N N . ALA A 1 103 ? -4.990 5.376 18.659 1.00 96.25 103 ALA A N 1
ATOM 800 C CA . ALA A 1 103 ? -4.094 6.485 18.348 1.00 96.25 103 ALA A CA 1
ATOM 801 C C . ALA A 1 103 ? -4.525 7.227 17.071 1.00 96.25 103 ALA A C 1
ATOM 803 O O . ALA A 1 103 ? -4.547 8.453 17.060 1.00 96.25 103 ALA A O 1
ATOM 804 N N . TYR A 1 104 ? -4.957 6.498 16.039 1.00 95.50 1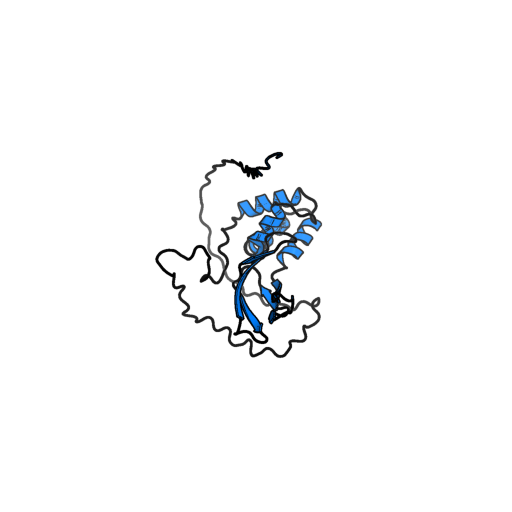04 TYR A N 1
ATOM 805 C CA . TYR A 1 104 ? -5.506 7.060 14.802 1.00 95.50 104 TYR A CA 1
ATOM 806 C C . TYR A 1 104 ? -6.702 7.989 15.068 1.00 95.50 104 TYR A C 1
ATOM 808 O O . TYR A 1 104 ? -6.803 9.065 14.484 1.00 95.50 104 TYR A O 1
ATOM 816 N N . GLN A 1 105 ? -7.573 7.615 16.009 1.00 95.31 105 GLN A N 1
ATOM 817 C CA . GLN A 1 105 ? -8.739 8.414 16.404 1.00 95.31 105 GLN A CA 1
ATOM 818 C C . GLN A 1 105 ? -8.396 9.684 17.207 1.00 95.31 105 GLN A C 1
ATOM 820 O O . GLN A 1 105 ? -9.288 10.477 17.486 1.00 95.31 105 GLN A O 1
ATOM 825 N N . GLN A 1 106 ? -7.127 9.908 17.573 1.00 95.88 106 GLN A N 1
ATOM 826 C CA . GLN A 1 106 ? -6.678 11.141 18.242 1.00 95.88 106 GLN A CA 1
ATOM 827 C C . GLN A 1 106 ? -6.236 12.236 17.256 1.00 95.88 106 GLN A C 1
ATOM 829 O O . GLN A 1 106 ? -5.794 13.302 17.680 1.00 95.88 106 GLN A O 1
ATOM 834 N N . SER A 1 107 ? -6.290 11.982 15.948 1.00 94.25 107 SER A N 1
ATOM 835 C CA . SER A 1 107 ? -5.873 12.924 14.902 1.00 94.25 107 SER A CA 1
ATOM 836 C C . SER A 1 107 ? -6.976 13.096 13.858 1.00 94.25 107 SER A C 1
ATOM 838 O O . SER A 1 107 ? -7.780 12.176 13.688 1.00 94.25 107 SER A O 1
ATOM 840 N N . PRO A 1 108 ? -7.025 14.233 13.134 1.00 95.25 108 PRO A N 1
ATOM 841 C CA . PRO A 1 108 ? -7.969 14.413 12.037 1.00 95.25 108 PRO A CA 1
ATOM 842 C C . PRO A 1 108 ? -7.880 13.251 11.029 1.00 95.25 108 PRO A C 1
ATOM 844 O O . PRO A 1 108 ? -6.779 12.823 10.679 1.00 95.25 108 PRO A O 1
ATOM 847 N N . PRO A 1 109 ? -9.015 12.730 10.531 1.00 88.44 109 PRO A N 1
ATOM 848 C CA . PRO A 1 109 ? -9.055 11.439 9.841 1.00 88.44 109 PRO A CA 1
ATOM 849 C C . PRO A 1 109 ? -8.321 11.437 8.496 1.00 88.44 109 PRO A C 1
ATOM 851 O O . PRO A 1 109 ? -7.887 10.378 8.050 1.00 88.44 109 PRO A O 1
ATOM 854 N N . ILE A 1 110 ? -8.187 12.609 7.869 1.00 88.25 110 ILE A N 1
ATOM 855 C CA . ILE A 1 110 ? -7.574 12.816 6.548 1.00 88.25 110 ILE A CA 1
ATOM 856 C C . ILE A 1 110 ? -6.102 13.243 6.615 1.00 88.25 110 ILE A C 1
ATOM 858 O O . ILE A 1 110 ? -5.445 13.344 5.579 1.00 88.25 110 ILE A O 1
ATOM 862 N N . GLU A 1 111 ? -5.582 13.517 7.810 1.00 91.12 111 GLU A N 1
ATOM 863 C CA . GLU A 1 111 ? -4.197 13.938 7.988 1.00 91.12 111 GLU A CA 1
ATOM 864 C C . GLU A 1 111 ? -3.288 12.729 8.201 1.00 91.12 111 GLU A C 1
ATOM 866 O O . GLU A 1 111 ? -3.633 11.760 8.886 1.00 91.12 111 GLU A O 1
ATOM 871 N N . ALA A 1 112 ? -2.092 12.790 7.612 1.00 90.88 112 ALA A N 1
ATOM 872 C CA . ALA A 1 112 ? -1.073 11.785 7.858 1.00 90.88 112 ALA A CA 1
ATOM 873 C C . ALA A 1 112 ? -0.684 11.823 9.342 1.00 90.88 112 ALA A C 1
ATOM 875 O O . ALA A 1 112 ? -0.268 12.852 9.868 1.00 90.88 112 ALA A O 1
ATOM 876 N N . ASN A 1 113 ? -0.813 10.683 10.009 1.00 94.81 113 ASN A N 1
ATOM 877 C CA . ASN A 1 113 ? -0.349 10.481 11.372 1.00 94.81 113 ASN A CA 1
ATOM 878 C C . ASN A 1 113 ? 0.296 9.098 11.471 1.00 94.81 113 ASN A C 1
ATOM 880 O O . ASN A 1 113 ? -0.085 8.181 10.740 1.00 94.81 113 ASN A O 1
ATOM 884 N N . GLY A 1 114 ? 1.263 8.943 12.377 1.00 95.94 114 GLY A N 1
ATOM 885 C CA . GLY A 1 114 ? 2.057 7.714 12.470 1.00 95.94 114 GLY A CA 1
ATOM 886 C C . GLY A 1 114 ? 1.209 6.452 12.662 1.00 95.94 114 GLY A C 1
ATOM 887 O O . GLY A 1 114 ? 1.521 5.417 12.085 1.00 95.94 114 GLY A O 1
ATOM 888 N N . ALA A 1 115 ? 0.087 6.547 13.386 1.00 96.75 115 ALA A N 1
ATOM 889 C CA . ALA A 1 115 ? -0.807 5.413 13.593 1.00 96.75 115 ALA A CA 1
ATOM 890 C C . ALA A 1 115 ? -1.514 4.979 12.299 1.00 96.75 115 ALA A C 1
ATOM 892 O O . ALA A 1 115 ? -1.540 3.789 11.986 1.00 96.75 115 ALA A O 1
ATOM 893 N N . LEU A 1 116 ? -2.040 5.927 11.515 1.00 96.00 116 LEU A N 1
ATOM 894 C CA . 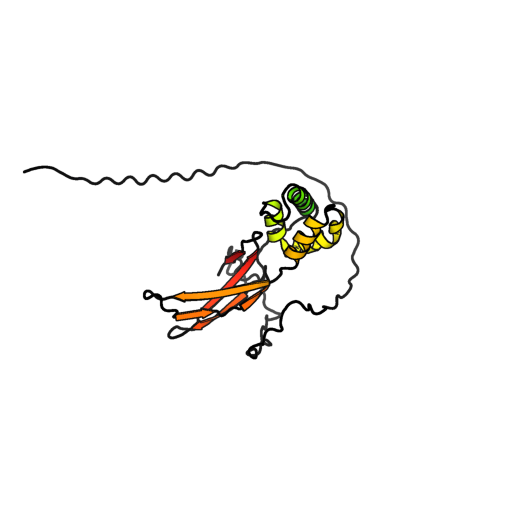LEU A 1 116 ? -2.607 5.643 10.196 1.00 96.00 116 LEU A CA 1
ATOM 895 C C . LEU A 1 116 ? -1.545 5.060 9.261 1.00 96.00 116 LEU A C 1
ATOM 897 O O . LEU A 1 116 ? -1.789 4.046 8.611 1.00 96.00 116 LEU A O 1
ATOM 901 N N . GLU A 1 117 ? -0.361 5.669 9.201 1.00 96.19 117 GLU A N 1
ATOM 902 C CA . GLU A 1 117 ? 0.720 5.191 8.337 1.00 96.19 117 GLU A CA 1
ATOM 903 C C . GLU A 1 117 ? 1.137 3.758 8.679 1.00 96.19 117 GLU A C 1
ATOM 905 O O . GLU A 1 117 ? 1.291 2.933 7.776 1.00 96.19 117 GLU A O 1
ATOM 910 N N . GLU A 1 118 ? 1.219 3.424 9.966 1.00 97.06 118 GLU A N 1
ATOM 911 C CA . GLU A 1 118 ? 1.532 2.074 10.424 1.00 97.06 118 GLU A CA 1
ATOM 912 C C . GLU A 1 118 ? 0.393 1.080 10.129 1.00 97.06 118 GLU A C 1
ATOM 914 O O . GLU A 1 118 ? 0.642 -0.018 9.622 1.00 97.06 118 GLU A O 1
ATOM 919 N N . ILE A 1 119 ? -0.874 1.469 10.326 1.00 97.00 119 ILE A N 1
ATOM 920 C CA . ILE A 1 119 ? -2.027 0.649 9.913 1.00 97.00 119 ILE A CA 1
ATOM 921 C C . ILE A 1 119 ? -1.954 0.330 8.411 1.00 97.00 119 ILE A C 1
ATOM 923 O O . ILE A 1 119 ? -2.185 -0.820 8.015 1.00 97.00 119 ILE A O 1
ATOM 927 N N . LEU A 1 120 ? -1.599 1.310 7.574 1.00 96.25 120 LEU A N 1
ATOM 928 C CA . LEU A 1 120 ? -1.451 1.142 6.125 1.00 96.25 120 LEU A CA 1
ATOM 929 C C . LEU A 1 120 ? -0.203 0.334 5.748 1.00 96.25 120 LEU A C 1
ATOM 931 O O . LEU A 1 120 ? -0.259 -0.472 4.815 1.00 96.25 120 LEU A O 1
ATOM 935 N N . PHE A 1 121 ? 0.890 0.465 6.499 1.00 95.69 121 PHE A N 1
ATOM 936 C CA . PHE A 1 121 ? 2.072 -0.385 6.359 1.00 95.69 121 PHE A CA 1
ATOM 937 C C . PHE A 1 121 ? 1.746 -1.865 6.587 1.00 95.69 121 PHE A C 1
ATOM 939 O O . PHE A 1 121 ? 2.280 -2.745 5.905 1.00 95.69 121 PHE A O 1
ATOM 946 N N . TYR A 1 122 ? 0.825 -2.155 7.504 1.00 96.25 122 TYR A N 1
ATOM 947 C CA . TYR A 1 122 ? 0.310 -3.499 7.746 1.00 96.25 122 TYR A CA 1
ATOM 948 C C . TYR A 1 122 ? -0.998 -3.799 6.994 1.00 96.25 122 TYR A C 1
ATOM 950 O O . TYR A 1 122 ? -1.667 -4.769 7.344 1.00 96.25 122 TYR A O 1
ATOM 958 N N . SER A 1 123 ? -1.362 -3.041 5.946 1.00 94.31 123 SER A N 1
ATOM 959 C CA . SER A 1 123 ? -2.697 -3.035 5.300 1.00 94.31 123 SER A CA 1
ATOM 960 C C . SER A 1 123 ? -3.366 -4.405 5.121 1.00 94.31 123 SER A C 1
ATOM 962 O O . SER A 1 123 ? -4.566 -4.562 5.350 1.00 94.31 123 SER A O 1
ATOM 964 N N . ARG A 1 124 ? -2.622 -5.441 4.716 1.00 92.31 124 ARG A N 1
ATOM 965 C CA . ARG A 1 124 ? -3.155 -6.806 4.616 1.00 92.31 124 ARG A CA 1
ATOM 966 C C . ARG A 1 124 ? -3.613 -7.374 5.963 1.00 92.31 124 ARG A C 1
ATOM 968 O O . ARG A 1 124 ? -4.702 -7.933 6.014 1.00 92.31 124 ARG A O 1
ATOM 975 N N . GLN A 1 125 ? -2.779 -7.280 6.995 1.00 95.56 125 GLN A N 1
ATOM 976 C CA . GLN A 1 125 ? -3.089 -7.762 8.346 1.00 95.56 125 GLN A CA 1
ATOM 977 C C . GLN A 1 125 ? -4.132 -6.850 9.004 1.00 95.56 125 GLN A C 1
ATOM 979 O O . GLN A 1 125 ? -5.114 -7.332 9.559 1.00 95.56 125 GLN A O 1
ATOM 984 N N . SER A 1 126 ? -3.984 -5.534 8.833 1.00 97.31 126 SER A N 1
ATOM 985 C CA . SER A 1 126 ? -4.931 -4.526 9.313 1.00 97.31 126 SER A CA 1
ATOM 986 C C . SER A 1 126 ? -6.343 -4.749 8.785 1.00 97.31 126 SER A C 1
ATOM 988 O O . SER A 1 126 ? -7.285 -4.663 9.557 1.00 97.31 126 SER A O 1
ATOM 990 N N . ARG A 1 127 ? -6.521 -5.124 7.510 1.00 96.75 127 ARG A N 1
ATOM 991 C CA . ARG A 1 127 ? -7.846 -5.472 6.959 1.00 96.75 127 ARG A CA 1
ATOM 992 C C . ARG A 1 127 ? -8.535 -6.615 7.691 1.00 96.75 127 ARG A C 1
ATOM 994 O O . ARG A 1 127 ? -9.756 -6.608 7.806 1.00 96.75 127 ARG A O 1
ATOM 1001 N N . GLU A 1 128 ? -7.781 -7.621 8.122 1.00 95.88 128 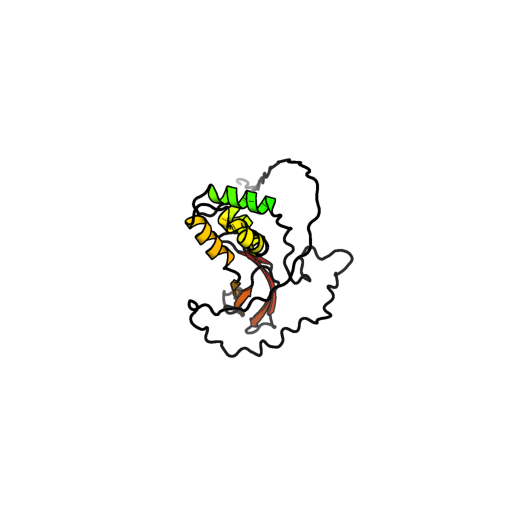GLU A N 1
ATOM 1002 C CA . GLU A 1 128 ? -8.349 -8.761 8.841 1.00 95.88 128 GLU A CA 1
ATOM 1003 C C . GLU A 1 128 ? -8.880 -8.325 10.206 1.00 95.88 128 GLU A C 1
ATOM 1005 O O . GLU A 1 128 ? -10.029 -8.619 10.535 1.00 95.88 128 GLU A O 1
ATOM 1010 N N . TYR A 1 129 ? -8.081 -7.561 10.955 1.00 97.75 129 TYR A N 1
ATOM 1011 C CA . TYR A 1 129 ? -8.501 -7.021 12.246 1.00 97.75 129 TYR A CA 1
ATOM 1012 C C . TYR A 1 129 ? -9.609 -5.981 12.113 1.00 97.75 129 TYR A C 1
ATOM 1014 O O . TYR A 1 129 ? -10.562 -5.998 12.887 1.00 97.75 129 TYR A O 1
ATOM 1022 N N . TRP A 1 130 ? -9.541 -5.139 11.086 1.00 97.69 130 TRP A N 1
ATOM 1023 C CA . TRP A 1 130 ? -10.541 -4.120 10.816 1.00 97.69 130 TRP A CA 1
ATOM 1024 C C . TRP A 1 130 ? -11.924 -4.725 10.580 1.00 97.69 130 TRP A C 1
ATOM 1026 O O . TRP A 1 130 ? -12.885 -4.294 11.203 1.00 97.69 130 TRP A O 1
ATOM 1036 N N . ARG A 1 131 ? -12.037 -5.811 9.803 1.00 96.12 131 ARG A N 1
ATOM 1037 C CA . ARG A 1 131 ? -13.321 -6.523 9.626 1.00 96.12 131 ARG A CA 1
ATOM 1038 C C . ARG A 1 131 ? -13.932 -7.020 10.938 1.00 96.12 131 ARG A C 1
ATOM 1040 O O . ARG A 1 131 ? -15.144 -7.177 11.008 1.00 96.12 131 ARG A O 1
ATOM 1047 N N . GLN A 1 132 ? -13.105 -7.305 11.942 1.00 95.62 132 GLN A N 1
ATOM 1048 C CA . GLN A 1 132 ? -13.546 -7.818 13.241 1.00 95.62 132 GLN A CA 1
ATOM 1049 C C . GLN A 1 132 ? -13.854 -6.693 14.239 1.00 95.62 132 GLN A C 1
ATOM 1051 O O . GLN A 1 132 ? -14.708 -6.875 15.097 1.00 95.62 132 GLN A O 1
ATOM 1056 N N . GLN A 1 133 ? -13.166 -5.553 14.132 1.00 94.12 133 GLN A N 1
ATOM 1057 C CA . GLN A 1 133 ? -13.158 -4.477 15.138 1.00 94.12 133 GLN A CA 1
ATOM 1058 C C . GLN A 1 133 ? -13.667 -3.136 14.612 1.00 94.12 133 GLN A C 1
ATOM 1060 O O . GLN A 1 133 ? -13.572 -2.125 15.297 1.00 94.12 133 GLN A O 1
ATOM 1065 N N . ARG A 1 134 ? -14.221 -3.094 13.398 1.00 94.56 134 ARG A N 1
ATOM 1066 C CA . ARG A 1 134 ? -14.748 -1.864 12.791 1.00 94.56 134 ARG A CA 1
ATOM 1067 C C . ARG A 1 134 ? -15.702 -1.107 13.721 1.00 94.56 134 ARG A C 1
ATOM 1069 O O . ARG A 1 134 ? -15.668 0.116 13.760 1.00 94.56 134 ARG A O 1
ATOM 1076 N N . ALA A 1 135 ? -16.516 -1.838 14.486 1.00 93.50 135 ALA A N 1
ATOM 1077 C CA . ALA A 1 135 ? -17.468 -1.278 15.444 1.00 93.50 135 ALA A CA 1
ATOM 1078 C C . ALA A 1 135 ? -16.810 -0.551 16.635 1.00 93.50 135 ALA A C 1
ATOM 1080 O O . ALA A 1 135 ? -17.459 0.288 17.253 1.00 93.50 135 ALA A O 1
ATOM 1081 N N . ASP A 1 136 ? -15.535 -0.825 16.931 1.00 91.12 136 ASP A N 1
ATOM 1082 C CA . ASP A 1 136 ? -14.790 -0.181 18.022 1.00 91.12 136 ASP A CA 1
ATOM 1083 C C . ASP A 1 136 ? -14.315 1.238 17.654 1.00 91.12 136 ASP A C 1
ATOM 1085 O O . ASP A 1 136 ? -13.905 2.011 18.521 1.00 91.12 136 ASP A O 1
ATOM 1089 N N . CYS A 1 137 ? -14.356 1.598 16.367 1.00 92.88 137 CYS A N 1
ATOM 1090 C CA . CYS A 1 137 ? -14.125 2.961 15.904 1.00 92.88 137 CYS A CA 1
ATOM 1091 C C . CYS A 1 137 ? -15.459 3.707 15.893 1.00 92.88 137 CYS A C 1
ATOM 1093 O O . CYS A 1 137 ? -16.268 3.492 15.001 1.00 92.88 137 CYS A O 1
ATOM 1095 N N . LEU A 1 138 ? -15.729 4.542 16.896 1.00 87.50 138 LEU A N 1
ATOM 1096 C CA . LEU A 1 138 ? -17.080 5.085 17.100 1.00 87.50 138 LEU A CA 1
ATOM 1097 C C . LEU A 1 138 ? -17.482 6.135 16.059 1.00 87.50 138 LEU A C 1
ATOM 1099 O O . LEU A 1 138 ? -18.669 6.284 15.776 1.00 87.50 138 LEU A O 1
ATOM 1103 N N . ASP A 1 139 ? -16.514 6.852 15.488 1.00 95.25 139 ASP A N 1
ATOM 1104 C CA . ASP A 1 139 ? -16.788 7.917 14.529 1.00 95.25 139 ASP A CA 1
ATOM 1105 C C . ASP A 1 139 ? -16.912 7.366 13.088 1.00 95.25 139 ASP A C 1
ATOM 1107 O O . ASP A 1 139 ? -15.937 6.827 12.544 1.00 95.25 139 ASP A O 1
ATOM 1111 N N . PRO A 1 140 ? -18.078 7.522 12.423 1.00 95.31 140 PRO A N 1
ATOM 1112 C CA . PRO A 1 140 ? -18.287 7.054 11.053 1.00 95.31 140 PRO A CA 1
ATOM 1113 C C . PRO A 1 140 ? -17.325 7.663 10.024 1.00 95.31 140 PRO A C 1
ATOM 1115 O O . PRO A 1 140 ? -17.056 7.035 8.997 1.00 95.31 140 PRO A O 1
ATOM 1118 N N . MET A 1 141 ? -16.806 8.869 10.269 1.00 95.88 141 MET A N 1
ATOM 1119 C CA . MET A 1 141 ? -15.862 9.526 9.368 1.00 95.88 141 MET A CA 1
ATOM 1120 C C . MET A 1 141 ? -14.504 8.813 9.372 1.00 95.88 141 MET A C 1
ATOM 1122 O O . MET A 1 141 ? -13.968 8.539 8.298 1.00 95.88 141 MET A O 1
ATOM 1126 N N . TRP A 1 142 ? -13.984 8.436 10.545 1.00 96.31 142 TRP A N 1
ATOM 1127 C CA . TRP A 1 142 ? -12.747 7.646 10.653 1.00 96.31 142 TRP A CA 1
ATOM 1128 C C . TRP A 1 142 ? -12.937 6.247 10.073 1.00 96.31 142 TRP A C 1
ATOM 1130 O O . TRP A 1 142 ? -12.059 5.764 9.358 1.00 96.31 142 TRP A O 1
ATOM 1140 N N . GLN A 1 143 ? -14.096 5.619 10.317 1.00 97.12 143 GLN A N 1
ATOM 1141 C CA . GLN A 1 143 ? -14.409 4.328 9.705 1.00 97.12 143 GLN A CA 1
ATOM 1142 C C . GLN A 1 143 ? -14.342 4.406 8.178 1.00 97.12 143 GLN A C 1
ATOM 1144 O O . GLN A 1 143 ? -13.672 3.585 7.559 1.00 97.12 143 GLN A O 1
ATOM 1149 N N . ARG A 1 144 ? -15.006 5.405 7.582 1.00 97.25 144 ARG A N 1
ATOM 1150 C CA . ARG A 1 144 ? -15.063 5.578 6.128 1.00 97.25 144 ARG A CA 1
ATOM 1151 C C . ARG A 1 144 ? -13.684 5.810 5.523 1.00 97.25 144 ARG A C 1
ATOM 1153 O O . ARG A 1 144 ? -13.346 5.162 4.541 1.00 97.25 144 ARG A O 1
ATOM 1160 N N . VAL A 1 145 ? -12.884 6.702 6.110 1.00 96.31 145 VAL A N 1
ATOM 1161 C CA . VAL A 1 145 ? -11.531 6.957 5.598 1.00 96.31 145 VAL A CA 1
ATOM 1162 C C . VAL A 1 145 ? -10.682 5.690 5.683 1.00 96.31 145 VAL A C 1
ATOM 1164 O O . VAL A 1 145 ? -10.004 5.341 4.720 1.00 96.31 145 VAL A O 1
ATOM 1167 N N . LEU A 1 146 ? -10.740 4.960 6.798 1.00 96.81 146 LEU A N 1
ATOM 1168 C CA . LEU A 1 146 ? -9.955 3.740 6.936 1.00 96.81 146 LEU A CA 1
ATOM 1169 C C . LEU A 1 146 ? -10.446 2.606 6.016 1.00 96.81 146 LEU A C 1
ATOM 1171 O O . LEU A 1 146 ? -9.610 1.879 5.477 1.00 96.81 146 LEU A O 1
ATOM 1175 N N . ASP A 1 147 ? -11.759 2.479 5.800 1.00 97.50 147 ASP A N 1
ATOM 1176 C CA . ASP A 1 147 ? -12.351 1.585 4.793 1.00 97.50 147 ASP A CA 1
ATOM 1177 C C . ASP A 1 147 ? -11.763 1.898 3.404 1.00 97.50 147 ASP A C 1
ATOM 1179 O O . ASP A 1 147 ? -11.103 1.040 2.806 1.00 97.50 147 ASP A O 1
ATOM 1183 N N . ASP A 1 148 ? -11.894 3.151 2.953 1.00 97.19 148 ASP A N 1
ATOM 1184 C CA . ASP A 1 148 ? -11.418 3.613 1.643 1.00 97.19 148 ASP A CA 1
ATOM 1185 C C . ASP A 1 148 ? -9.905 3.375 1.473 1.00 97.19 148 ASP A C 1
ATOM 1187 O O . ASP A 1 148 ? -9.427 2.966 0.409 1.00 97.19 148 ASP A O 1
ATOM 1191 N N . GLU A 1 149 ? -9.110 3.617 2.520 1.00 96.50 149 GLU A N 1
ATOM 1192 C CA . GLU A 1 149 ? -7.661 3.444 2.454 1.00 96.50 149 GLU A CA 1
ATOM 1193 C C . GLU A 1 149 ? -7.213 1.980 2.471 1.00 96.50 149 GLU A C 1
ATOM 1195 O O . GLU A 1 149 ? -6.240 1.627 1.791 1.00 96.50 149 GLU A O 1
ATOM 1200 N N . LEU A 1 150 ? -7.901 1.113 3.215 1.00 96.31 150 LEU A N 1
ATOM 1201 C CA . LEU A 1 150 ? -7.588 -0.314 3.269 1.00 96.31 150 LEU A CA 1
ATOM 1202 C C . LEU A 1 150 ? -8.067 -1.071 2.019 1.00 96.31 150 LEU A C 1
ATOM 1204 O O . LEU A 1 150 ? -7.492 -2.114 1.682 1.00 96.31 150 LEU A O 1
ATOM 1208 N N . GLU A 1 151 ? -9.061 -0.559 1.294 1.00 96.75 151 GLU A N 1
ATOM 1209 C CA . GLU A 1 151 ? -9.503 -1.109 0.005 1.00 96.75 151 GLU A CA 1
ATOM 1210 C C . GLU A 1 151 ? -8.481 -0.906 -1.130 1.00 96.75 151 GLU A C 1
ATOM 1212 O O . GLU A 1 151 ? -8.426 -1.697 -2.086 1.00 96.75 151 GLU A O 1
ATOM 1217 N N . LYS A 1 152 ? -7.587 0.084 -1.003 1.00 95.69 152 LYS A N 1
ATOM 1218 C CA . LYS A 1 152 ? -6.507 0.354 -1.967 1.00 95.69 152 LYS A CA 1
ATOM 1219 C C . LYS A 1 152 ? -5.437 -0.736 -1.919 1.00 95.69 152 LYS A C 1
ATOM 1221 O O . LYS A 1 152 ? -4.440 -0.666 -1.209 1.00 95.69 152 LYS A O 1
ATOM 1226 N N . THR A 1 153 ? -5.637 -1.764 -2.736 1.00 95.12 153 THR A N 1
ATOM 1227 C CA . THR A 1 153 ? -4.794 -2.973 -2.780 1.00 95.12 153 THR A CA 1
ATOM 1228 C C . THR A 1 153 ? -3.762 -2.994 -3.901 1.00 95.12 153 THR A C 1
ATOM 1230 O O . THR A 1 153 ? -2.938 -3.908 -3.959 1.00 95.12 153 THR A O 1
ATOM 1233 N N . HIS A 1 154 ? -3.830 -2.035 -4.820 1.00 95.31 154 HIS A N 1
ATOM 1234 C CA . HIS A 1 154 ? -3.008 -1.990 -6.021 1.00 95.31 154 HIS A CA 1
ATOM 1235 C C . HIS A 1 154 ? -2.464 -0.588 -6.247 1.00 95.31 154 HIS A C 1
ATOM 1237 O O . HIS A 1 154 ? -3.052 0.400 -5.815 1.00 95.31 154 HIS A O 1
ATOM 1243 N N . VAL A 1 155 ? -1.368 -0.524 -6.988 1.00 94.69 155 VAL A N 1
ATOM 1244 C CA . VAL A 1 155 ? -0.714 0.715 -7.400 1.00 94.69 155 VAL A CA 1
ATOM 1245 C C . VAL A 1 155 ? -0.397 0.666 -8.885 1.00 94.69 155 VAL A C 1
ATOM 1247 O O . VAL A 1 155 ? -0.312 -0.405 -9.489 1.00 94.69 155 VAL A O 1
ATOM 1250 N N . LEU A 1 156 ? -0.235 1.844 -9.476 1.00 95.50 156 LEU A N 1
ATOM 1251 C CA . LEU A 1 156 ? 0.216 2.003 -10.849 1.00 95.50 156 LEU A CA 1
ATOM 1252 C C . LEU A 1 156 ? 1.709 2.332 -10.839 1.00 95.50 156 LEU A C 1
ATOM 1254 O O . LEU A 1 156 ? 2.114 3.330 -10.250 1.00 95.50 156 LEU A O 1
ATOM 1258 N N . VAL A 1 157 ? 2.514 1.505 -11.499 1.00 93.75 157 VAL A N 1
ATOM 1259 C CA . VAL A 1 157 ? 3.969 1.666 -11.597 1.00 93.75 157 VAL A CA 1
ATOM 1260 C C . VAL A 1 157 ? 4.342 2.013 -13.031 1.00 93.75 157 VAL A C 1
ATOM 1262 O O . VAL A 1 157 ? 3.822 1.431 -13.981 1.00 93.75 157 VAL A O 1
ATOM 1265 N N . SER A 1 158 ? 5.258 2.961 -13.192 1.00 94.44 158 SER A N 1
ATOM 1266 C CA . SER A 1 158 ? 5.903 3.274 -14.466 1.00 94.44 158 SER A CA 1
ATOM 1267 C C . SER A 1 158 ? 7.369 3.594 -14.221 1.00 94.44 158 SER A C 1
ATOM 1269 O O . SER A 1 158 ? 7.683 4.265 -13.240 1.00 94.44 158 SER A O 1
ATOM 1271 N N . LEU A 1 159 ? 8.245 3.160 -15.123 1.00 93.81 159 LEU A N 1
ATOM 1272 C CA . LEU A 1 159 ? 9.694 3.354 -15.033 1.00 93.81 159 LEU A CA 1
ATOM 1273 C C . LEU A 1 159 ? 10.212 3.899 -16.359 1.00 93.81 159 LEU A C 1
ATOM 1275 O O . LEU A 1 159 ? 9.664 3.591 -17.419 1.00 93.81 159 LEU A O 1
ATOM 1279 N N . ARG A 1 160 ? 11.257 4.719 -16.307 1.00 95.25 160 ARG A N 1
ATOM 1280 C CA . ARG A 1 160 ? 11.941 5.249 -17.489 1.00 95.25 160 ARG A CA 1
ATOM 1281 C C . ARG A 1 160 ? 13.432 5.277 -17.198 1.00 95.25 160 ARG A C 1
ATOM 1283 O O . ARG A 1 160 ? 13.827 5.801 -16.161 1.00 95.25 160 ARG A O 1
ATOM 1290 N N . VAL A 1 161 ? 14.224 4.743 -18.115 1.00 93.06 161 VAL A N 1
ATOM 1291 C CA . VAL A 1 161 ? 15.680 4.894 -18.136 1.00 93.06 161 VAL A CA 1
ATOM 1292 C C . VAL A 1 161 ? 15.999 5.980 -19.150 1.00 93.06 161 VAL A C 1
ATOM 1294 O O . VAL A 1 161 ? 15.426 5.982 -20.244 1.00 93.06 161 VAL A O 1
ATOM 1297 N N . ARG A 1 162 ? 16.858 6.921 -18.760 1.00 95.56 162 ARG A N 1
ATOM 1298 C CA . ARG A 1 162 ? 17.351 7.982 -19.635 1.00 95.56 162 ARG A CA 1
ATOM 1299 C C . ARG A 1 162 ? 18.857 7.870 -19.781 1.00 95.56 162 ARG A C 1
ATOM 1301 O O . ARG A 1 162 ? 19.521 7.490 -18.819 1.00 95.56 162 ARG A O 1
ATOM 1308 N N . ASP A 1 163 ? 19.360 8.201 -20.959 1.00 94.12 163 ASP A N 1
ATOM 1309 C CA . ASP A 1 163 ? 20.794 8.343 -21.189 1.00 94.12 163 ASP A CA 1
ATOM 1310 C C . ASP A 1 163 ? 21.318 9.723 -20.744 1.00 94.12 163 ASP A C 1
ATOM 1312 O O . ASP A 1 163 ? 20.580 10.549 -20.198 1.00 94.12 163 ASP A O 1
ATOM 1316 N N . GLU A 1 164 ? 22.607 9.968 -20.985 1.00 96.12 164 GLU A N 1
ATOM 1317 C CA . GLU A 1 164 ? 23.304 11.217 -20.649 1.00 96.12 164 GLU A CA 1
ATOM 1318 C C . GLU A 1 164 ? 22.752 12.438 -21.400 1.00 96.12 164 GLU A C 1
ATOM 1320 O O . GLU A 1 164 ? 22.830 13.559 -20.900 1.00 96.12 164 GLU A O 1
ATOM 1325 N N . SER A 1 165 ? 22.148 12.230 -22.574 1.00 96.38 165 SER A N 1
ATOM 1326 C CA . SER A 1 165 ? 21.478 13.282 -23.347 1.00 96.38 165 SER A CA 1
ATOM 1327 C C . SER A 1 165 ? 20.053 13.570 -22.850 1.00 96.38 165 SER A C 1
ATOM 1329 O O . SER A 1 165 ? 19.422 14.545 -23.262 1.00 96.38 165 SER A O 1
ATOM 1331 N N . GLY A 1 166 ? 19.533 12.732 -21.947 1.00 94.94 166 GLY A N 1
ATOM 1332 C CA . GLY A 1 166 ? 18.180 12.815 -21.406 1.00 94.94 166 GLY A CA 1
ATOM 1333 C C . GLY A 1 166 ? 17.117 12.091 -22.240 1.00 94.94 166 GLY A C 1
ATOM 1334 O O . GLY A 1 166 ? 15.932 12.161 -21.875 1.00 94.94 166 GLY A O 1
ATOM 1335 N N . GLN A 1 167 ? 17.504 11.385 -23.309 1.00 95.69 167 GLN A N 1
ATOM 1336 C CA . GLN A 1 167 ? 16.603 10.593 -24.148 1.00 95.69 167 GLN A CA 1
ATOM 1337 C C . GLN A 1 167 ? 16.163 9.320 -23.413 1.00 95.69 167 GLN A C 1
ATOM 1339 O O . GLN A 1 167 ? 16.944 8.692 -22.704 1.00 95.69 167 GLN A O 1
ATOM 1344 N N . ILE A 1 168 ? 14.890 8.930 -23.561 1.00 95.00 168 ILE A N 1
ATOM 1345 C CA . ILE A 1 168 ? 14.366 7.688 -22.975 1.00 95.00 168 ILE A CA 1
ATOM 1346 C C . ILE A 1 168 ? 14.808 6.511 -23.844 1.00 95.00 168 ILE A C 1
ATOM 1348 O O . ILE A 1 168 ? 14.329 6.367 -24.963 1.00 95.00 168 ILE A O 1
ATOM 1352 N N . CYS A 1 169 ? 15.656 5.648 -23.298 1.00 95.19 169 CYS A N 1
ATOM 1353 C CA . CYS A 1 169 ? 16.184 4.459 -23.974 1.00 95.19 169 CYS A CA 1
ATOM 1354 C C . CYS A 1 169 ? 15.510 3.154 -23.507 1.00 95.19 169 CYS A C 1
ATOM 1356 O O . CYS A 1 169 ? 15.558 2.132 -24.191 1.00 95.19 169 CYS A O 1
ATOM 1358 N N . SER A 1 170 ? 14.814 3.179 -22.364 1.00 95.75 170 SER A N 1
ATOM 1359 C CA . SER A 1 170 ? 13.939 2.082 -21.939 1.00 95.75 170 SER A CA 1
ATOM 1360 C C . SER A 1 170 ? 12.771 2.579 -21.090 1.00 95.75 170 SER A C 1
ATOM 1362 O O . SER A 1 170 ? 12.908 3.532 -20.315 1.00 95.75 170 SER A O 1
ATOM 1364 N N . LYS A 1 171 ? 11.599 1.950 -21.215 1.00 96.19 171 LYS A N 1
ATOM 1365 C CA . LYS A 1 171 ? 10.388 2.338 -20.479 1.00 96.19 171 LYS A CA 1
ATOM 1366 C C . LYS A 1 171 ? 9.546 1.145 -20.040 1.00 96.19 171 LYS A C 1
ATOM 1368 O O . LYS A 1 171 ? 9.314 0.200 -20.785 1.00 96.19 171 LYS A O 1
ATOM 1373 N N . LEU A 1 172 ? 8.994 1.258 -18.840 1.00 95.00 172 LEU A N 1
ATOM 1374 C CA . LEU A 1 172 ? 7.849 0.485 -18.384 1.00 95.00 172 LEU A CA 1
ATOM 1375 C C . LEU A 1 172 ? 6.626 1.400 -18.467 1.00 95.00 172 LEU A C 1
ATOM 1377 O O . LEU A 1 172 ? 6.522 2.385 -17.723 1.00 95.00 172 LEU A O 1
ATOM 1381 N N . THR A 1 173 ? 5.705 1.090 -19.381 1.00 93.81 173 THR A N 1
ATOM 1382 C CA . THR A 1 173 ? 4.394 1.751 -19.431 1.00 93.81 173 THR A CA 1
ATOM 1383 C C . THR A 1 173 ? 3.626 1.502 -18.140 1.00 93.81 173 THR A C 1
ATOM 1385 O O . THR A 1 173 ? 3.936 0.581 -17.402 1.00 93.81 173 THR A O 1
ATOM 1388 N N . ARG A 1 174 ? 2.611 2.316 -17.850 1.00 95.19 174 ARG A N 1
ATOM 1389 C CA . ARG A 1 174 ? 1.835 2.214 -16.610 1.00 95.19 174 ARG A CA 1
ATOM 1390 C C . ARG A 1 174 ? 1.264 0.795 -16.413 1.00 95.19 174 ARG A C 1
ATOM 1392 O O . ARG A 1 174 ? 0.320 0.420 -17.101 1.00 95.19 174 ARG A O 1
ATOM 1399 N N . VAL A 1 175 ? 1.806 0.043 -15.453 1.00 94.12 175 VAL A N 1
ATOM 1400 C CA . VAL A 1 175 ? 1.351 -1.306 -15.074 1.00 94.12 175 VAL A CA 1
ATOM 1401 C C . VAL A 1 175 ? 0.667 -1.253 -13.713 1.00 94.12 175 VAL A C 1
ATOM 1403 O O . VAL A 1 175 ? 1.182 -0.646 -12.775 1.00 94.12 175 VAL A O 1
ATOM 1406 N N . ARG A 1 176 ? -0.491 -1.906 -13.589 1.00 95.19 176 ARG A N 1
ATOM 1407 C CA . ARG A 1 176 ? -1.188 -2.077 -12.310 1.00 95.19 176 ARG A CA 1
ATOM 1408 C C . ARG A 1 176 ? -0.663 -3.316 -11.597 1.00 95.19 176 ARG A C 1
ATOM 1410 O O . ARG A 1 176 ? -0.781 -4.415 -12.128 1.00 95.19 176 ARG A O 1
ATOM 1417 N N . VAL A 1 177 ? -0.149 -3.148 -10.383 1.00 93.31 177 VAL A N 1
ATOM 1418 C CA . VAL A 1 177 ? 0.399 -4.247 -9.579 1.00 93.31 177 VAL A CA 1
ATOM 1419 C C . VAL A 1 177 ? -0.176 -4.259 -8.163 1.00 93.31 177 VAL A C 1
ATOM 1421 O O . VAL A 1 177 ? -0.460 -3.193 -7.614 1.00 93.31 177 VAL A O 1
ATOM 1424 N N . PRO A 1 178 ? -0.386 -5.438 -7.552 1.00 93.62 178 PRO A N 1
ATOM 1425 C CA . PRO A 1 178 ? -0.831 -5.517 -6.166 1.00 93.62 178 PRO A CA 1
ATOM 1426 C C . PRO A 1 178 ? 0.278 -5.108 -5.187 1.00 93.62 178 PRO A C 1
ATOM 1428 O O . PRO A 1 178 ? 1.453 -5.400 -5.402 1.00 93.62 178 PRO A O 1
ATOM 1431 N N . LEU A 1 179 ? -0.099 -4.476 -4.079 1.00 92.00 179 LEU A N 1
ATOM 1432 C CA . LEU A 1 179 ? 0.811 -4.176 -2.971 1.00 92.00 179 LEU A CA 1
ATOM 1433 C C . LEU A 1 179 ? 1.289 -5.458 -2.264 1.00 92.00 179 LEU A C 1
ATOM 1435 O O . LEU A 1 179 ? 0.636 -6.505 -2.327 1.00 92.00 179 LEU A O 1
ATOM 1439 N N . ASP A 1 180 ? 2.428 -5.363 -1.575 1.00 88.19 180 ASP A N 1
ATOM 1440 C CA . ASP A 1 180 ? 3.015 -6.411 -0.719 1.00 88.19 180 ASP A CA 1
ATOM 1441 C C . ASP A 1 180 ? 3.349 -7.728 -1.444 1.00 88.19 180 ASP A C 1
ATOM 1443 O O . ASP A 1 180 ? 3.414 -8.809 -0.842 1.00 88.19 180 ASP A O 1
ATOM 1447 N N . ARG A 1 181 ? 3.572 -7.651 -2.758 1.00 87.44 181 ARG A N 1
ATOM 1448 C CA . ARG A 1 181 ? 4.001 -8.776 -3.594 1.00 87.44 181 ARG A CA 1
ATOM 1449 C C . ARG A 1 181 ? 5.233 -8.410 -4.402 1.00 87.44 181 ARG A C 1
ATOM 1451 O O . ARG A 1 181 ? 5.412 -7.252 -4.774 1.00 87.44 181 ARG A O 1
ATOM 1458 N N . ARG A 1 182 ? 6.053 -9.421 -4.683 1.00 87.00 182 ARG A N 1
ATOM 1459 C CA . ARG A 1 182 ? 7.136 -9.301 -5.651 1.00 87.00 182 ARG A CA 1
ATOM 1460 C C . ARG A 1 182 ? 6.554 -9.256 -7.064 1.00 87.00 182 ARG A C 1
ATOM 1462 O O . ARG A 1 182 ? 5.718 -10.086 -7.415 1.00 87.00 182 ARG A O 1
ATOM 1469 N N . HIS A 1 183 ? 7.055 -8.325 -7.860 1.00 89.12 183 HIS A N 1
ATOM 1470 C CA . HIS A 1 183 ? 6.731 -8.114 -9.265 1.00 89.12 183 HIS A CA 1
ATOM 1471 C C . HIS A 1 183 ? 7.992 -8.240 -10.096 1.00 89.12 183 HIS A C 1
ATOM 1473 O O . HIS A 1 183 ? 9.080 -7.905 -9.631 1.00 89.12 183 HIS A O 1
ATOM 1479 N N . VAL A 1 184 ? 7.834 -8.701 -11.327 1.00 90.50 184 VAL A N 1
ATOM 1480 C CA . VAL A 1 184 ? 8.870 -8.655 -12.355 1.00 90.50 184 VAL A CA 1
ATOM 1481 C C . VAL A 1 184 ? 8.332 -7.770 -13.467 1.00 90.50 184 VAL A C 1
ATOM 1483 O O . VAL A 1 184 ? 7.212 -7.965 -13.933 1.00 90.50 184 VAL A O 1
ATOM 1486 N N . PHE A 1 185 ? 9.117 -6.783 -13.865 1.00 91.50 185 PHE A N 1
ATOM 1487 C CA . PHE A 1 185 ? 8.774 -5.807 -14.878 1.00 91.50 185 PHE A CA 1
ATOM 1488 C C . PHE A 1 185 ? 9.707 -5.988 -16.067 1.00 91.50 185 PHE A C 1
ATOM 1490 O O . PHE A 1 185 ? 10.924 -5.848 -15.946 1.00 91.50 185 PHE A O 1
ATOM 1497 N N . GLN A 1 186 ? 9.119 -6.288 -17.218 1.00 92.25 186 GLN A N 1
ATOM 1498 C CA . GLN A 1 186 ? 9.822 -6.302 -18.492 1.00 92.25 186 GLN A CA 1
ATOM 1499 C C . GLN A 1 186 ? 9.689 -4.918 -19.118 1.00 92.25 186 GLN A C 1
ATOM 1501 O O . GLN A 1 186 ? 8.575 -4.424 -19.316 1.00 92.25 186 GLN A O 1
ATOM 1506 N N . MET A 1 187 ? 10.819 -4.268 -19.375 1.00 94.12 187 MET A N 1
ATOM 1507 C CA . MET A 1 187 ? 10.834 -2.927 -19.944 1.00 94.12 187 MET A CA 1
ATOM 1508 C C . MET A 1 187 ? 10.951 -2.995 -21.466 1.00 94.12 187 MET A C 1
ATOM 1510 O O . MET A 1 187 ? 11.666 -3.828 -22.019 1.00 94.12 187 MET A O 1
ATOM 1514 N N . GLN A 1 188 ? 10.246 -2.093 -22.143 1.00 92.88 188 GLN A N 1
ATOM 1515 C CA . GLN A 1 188 ? 10.411 -1.854 -23.571 1.00 92.88 188 GLN A CA 1
ATOM 1516 C C . GLN A 1 188 ? 11.712 -1.080 -23.762 1.00 92.88 188 GLN A C 1
ATOM 1518 O O . GLN A 1 188 ? 11.812 0.057 -23.304 1.00 92.88 188 GLN A O 1
ATOM 1523 N N . SER A 1 189 ? 12.693 -1.695 -24.410 1.00 91.81 189 SER A N 1
ATOM 1524 C CA . SER A 1 189 ? 14.007 -1.104 -24.664 1.00 91.81 189 SER A CA 1
ATOM 1525 C C . SER A 1 189 ? 14.178 -0.783 -26.147 1.00 91.81 189 SER A C 1
ATOM 1527 O O . SER A 1 189 ? 13.805 -1.588 -26.998 1.00 91.81 189 SER A O 1
ATOM 1529 N N . GLU A 1 190 ? 14.778 0.366 -26.450 1.00 87.56 190 GLU A N 1
ATOM 1530 C CA . GLU A 1 190 ? 15.170 0.772 -27.804 1.00 87.56 190 GLU A CA 1
ATOM 1531 C C . GLU A 1 190 ? 16.698 0.897 -27.834 1.00 87.56 190 GLU A C 1
ATOM 1533 O O . GLU A 1 190 ? 17.273 1.702 -27.108 1.00 87.56 190 GLU A O 1
ATOM 1538 N N . GLY A 1 191 ? 17.376 0.051 -28.616 1.00 84.25 191 GLY A N 1
ATOM 1539 C CA . GLY A 1 191 ? 18.845 0.066 -28.707 1.00 84.25 191 GLY A CA 1
ATOM 1540 C C . GLY A 1 191 ? 19.590 -0.470 -27.474 1.00 84.25 191 GLY A C 1
ATOM 1541 O O . GLY A 1 191 ? 20.812 -0.383 -27.423 1.00 84.25 191 GLY A O 1
ATOM 1542 N N . LEU A 1 192 ? 18.880 -1.053 -26.501 1.00 89.50 192 LEU A N 1
ATOM 1543 C CA . LEU A 1 192 ? 19.453 -1.718 -25.327 1.00 89.50 192 LEU A CA 1
ATOM 1544 C C . LEU A 1 192 ? 19.046 -3.199 -25.288 1.00 89.50 192 LEU A C 1
ATOM 1546 O O . LEU A 1 192 ? 17.959 -3.543 -25.767 1.00 89.50 192 LEU A O 1
ATOM 1550 N N . PRO A 1 193 ? 19.852 -4.076 -24.659 1.00 90.88 193 PRO A N 1
ATOM 1551 C CA . PRO A 1 193 ? 19.404 -5.416 -24.297 1.00 90.88 193 PRO A CA 1
ATOM 1552 C C . PRO A 1 193 ? 18.099 -5.382 -23.477 1.00 90.88 193 PRO A C 1
ATOM 1554 O O . PRO A 1 193 ? 17.813 -4.376 -22.813 1.00 90.88 193 PRO A O 1
ATOM 1557 N N . PRO A 1 194 ? 17.301 -6.467 -23.482 1.00 88.19 194 PRO A N 1
ATOM 1558 C CA . PRO A 1 194 ? 16.096 -6.554 -22.664 1.00 88.19 194 PRO A CA 1
ATOM 1559 C C . PRO A 1 194 ? 16.398 -6.248 -21.195 1.00 88.19 194 PRO A C 1
ATOM 1561 O O . PRO A 1 194 ? 17.216 -6.918 -20.565 1.00 88.19 194 PRO A O 1
ATOM 1564 N N . LEU A 1 195 ? 15.726 -5.234 -20.648 1.00 90.50 195 LEU A N 1
ATOM 1565 C CA . LEU A 1 195 ? 15.862 -4.864 -19.244 1.00 90.50 195 LEU A CA 1
ATOM 1566 C C . LEU A 1 195 ? 14.720 -5.483 -18.446 1.00 90.50 195 LEU A C 1
ATOM 1568 O O . LEU A 1 195 ? 13.538 -5.247 -18.714 1.00 90.50 195 LEU A O 1
ATOM 1572 N N . VAL A 1 196 ? 15.096 -6.273 -17.445 1.00 88.31 196 VAL A N 1
ATOM 1573 C CA . VAL A 1 196 ? 14.177 -6.877 -16.485 1.00 88.31 196 VAL A CA 1
ATOM 1574 C C . VAL A 1 196 ? 14.526 -6.340 -15.107 1.00 88.31 196 VAL A C 1
ATOM 1576 O O . VAL A 1 196 ? 15.645 -6.518 -14.633 1.00 88.31 196 VAL A O 1
ATOM 1579 N N . THR A 1 197 ? 13.564 -5.697 -14.454 1.00 88.25 197 THR A N 1
ATOM 1580 C CA . THR A 1 197 ? 13.675 -5.285 -13.047 1.00 88.25 197 THR A CA 1
ATOM 1581 C C . THR A 1 197 ? 12.655 -6.051 -12.224 1.00 88.25 197 THR A C 1
ATOM 1583 O O . THR A 1 197 ? 11.596 -6.433 -12.723 1.00 88.25 197 THR A O 1
ATOM 1586 N N . SER A 1 198 ? 12.970 -6.345 -10.967 1.00 89.38 198 SER A N 1
ATOM 1587 C CA . SER A 1 198 ? 12.037 -7.036 -10.087 1.00 89.38 198 SER A CA 1
ATOM 1588 C C . SER A 1 198 ? 12.066 -6.422 -8.710 1.00 89.38 198 SER A C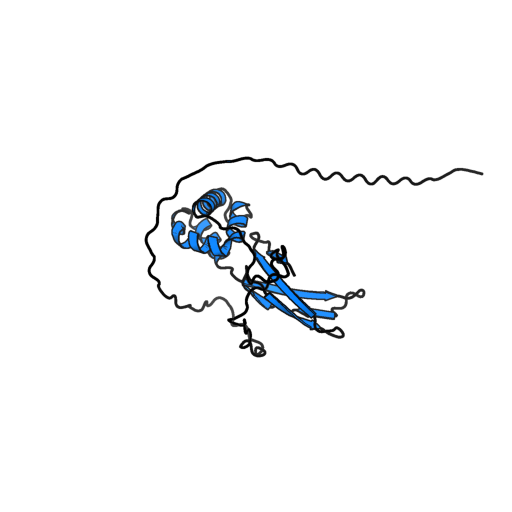 1
ATOM 1590 O O . SER A 1 198 ? 13.132 -6.097 -8.204 1.00 89.38 198 SER A O 1
ATOM 1592 N N . GLY A 1 199 ? 10.906 -6.321 -8.081 1.00 88.19 199 GLY A N 1
ATOM 1593 C CA . GLY A 1 199 ? 10.811 -5.600 -6.832 1.00 88.19 199 GLY A CA 1
ATOM 1594 C C . GLY A 1 199 ? 9.522 -5.821 -6.085 1.00 88.19 199 GLY A C 1
ATOM 1595 O O . GLY A 1 199 ? 8.581 -6.404 -6.610 1.00 88.19 199 GLY A O 1
ATOM 1596 N N . THR A 1 200 ? 9.474 -5.351 -4.845 1.00 89.19 200 THR A N 1
ATOM 1597 C CA . THR A 1 200 ? 8.217 -5.283 -4.093 1.00 89.19 200 THR A CA 1
ATOM 1598 C C . THR A 1 200 ? 7.818 -3.833 -3.924 1.00 89.19 200 THR A C 1
ATOM 1600 O O . THR A 1 200 ? 8.653 -3.001 -3.572 1.00 89.19 200 THR A O 1
ATOM 1603 N N . VAL A 1 201 ? 6.537 -3.551 -4.151 1.00 91.50 201 VAL A N 1
ATOM 1604 C CA . VAL A 1 201 ? 5.948 -2.253 -3.832 1.00 91.50 201 VAL A CA 1
ATOM 1605 C C . VAL A 1 201 ? 5.111 -2.397 -2.575 1.00 91.50 201 VAL A C 1
ATOM 1607 O O . VAL A 1 201 ? 4.231 -3.261 -2.493 1.00 91.50 201 VAL A O 1
ATOM 1610 N N . LYS A 1 202 ? 5.404 -1.553 -1.594 1.00 91.88 202 LYS A N 1
ATOM 1611 C CA . LYS A 1 202 ? 4.741 -1.534 -0.300 1.00 91.88 202 LYS A CA 1
ATOM 1612 C C . LYS A 1 202 ? 4.214 -0.139 -0.014 1.00 91.88 202 LYS A C 1
ATOM 1614 O O . LYS A 1 202 ? 4.868 0.857 -0.308 1.00 91.88 202 LYS A O 1
ATOM 1619 N N . ARG A 1 203 ? 3.028 -0.063 0.578 1.00 93.50 203 ARG A N 1
ATOM 1620 C CA . ARG A 1 203 ? 2.510 1.193 1.106 1.00 93.50 203 ARG A CA 1
ATOM 1621 C C . ARG A 1 203 ? 3.145 1.453 2.466 1.00 93.50 203 ARG A C 1
ATOM 1623 O O . ARG A 1 203 ? 3.168 0.551 3.294 1.00 93.50 203 ARG A O 1
ATOM 1630 N N . VAL A 1 204 ? 3.688 2.649 2.669 1.00 91.38 204 VAL A N 1
ATOM 1631 C CA . VAL A 1 204 ? 4.359 3.034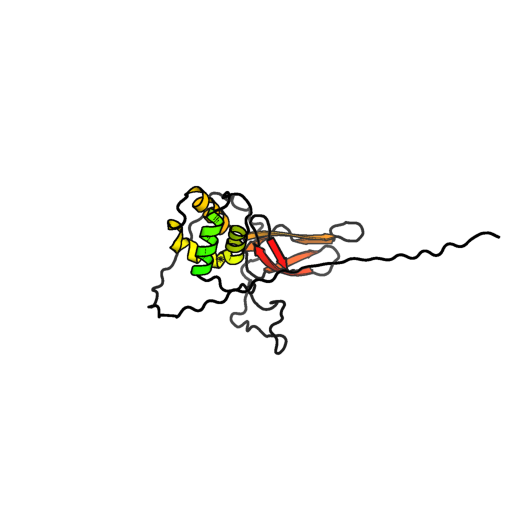 3.928 1.00 91.38 204 VAL A CA 1
ATOM 1632 C C . VAL A 1 204 ? 3.764 4.290 4.556 1.00 91.38 204 VAL A C 1
ATOM 1634 O O . VAL A 1 204 ? 4.249 4.752 5.574 1.00 91.38 204 VAL A O 1
ATOM 1637 N N . GLY A 1 205 ? 2.710 4.834 3.955 1.00 90.94 205 GLY A N 1
ATOM 1638 C CA . GLY A 1 205 ? 1.953 5.945 4.504 1.00 90.94 205 GLY A CA 1
ATOM 1639 C C . GLY A 1 205 ? 0.749 6.280 3.635 1.00 90.94 205 GLY A C 1
ATOM 1640 O O . GLY A 1 205 ? 0.460 5.593 2.644 1.00 90.94 205 GLY A O 1
ATOM 1641 N N . LEU A 1 206 ? 0.052 7.359 3.989 1.00 90.94 206 LEU A N 1
ATOM 1642 C CA . LEU A 1 206 ? -1.113 7.825 3.235 1.00 90.94 206 LEU A CA 1
ATOM 1643 C C . LEU A 1 206 ? -0.722 8.179 1.792 1.00 90.94 206 LEU A C 1
ATOM 1645 O O . LEU A 1 206 ? -1.334 7.680 0.849 1.00 90.94 206 LEU A O 1
ATOM 1649 N N . ASN A 1 207 ? 0.372 8.929 1.641 1.00 91.44 207 ASN A N 1
ATOM 1650 C CA . ASN A 1 207 ? 0.869 9.440 0.359 1.00 91.44 207 ASN A CA 1
ATOM 1651 C C . ASN A 1 207 ? 2.217 8.829 -0.061 1.00 91.44 207 ASN A C 1
ATOM 1653 O O . ASN A 1 207 ? 2.845 9.301 -1.005 1.00 91.44 207 ASN A O 1
ATOM 1657 N N . HIS A 1 208 ? 2.673 7.782 0.635 1.00 90.31 208 HIS A N 1
ATOM 1658 C CA . HIS A 1 208 ? 4.017 7.233 0.469 1.00 90.31 208 HIS A CA 1
ATOM 1659 C C . HIS A 1 208 ? 3.995 5.750 0.093 1.00 90.31 208 HIS A C 1
ATOM 1661 O O . HIS A 1 208 ? 3.340 4.916 0.730 1.00 90.31 208 HIS A O 1
ATOM 1667 N N . LEU A 1 209 ? 4.773 5.421 -0.937 1.00 90.50 209 LEU A N 1
ATOM 1668 C CA . LEU A 1 209 ? 5.086 4.057 -1.341 1.00 90.50 209 LEU A CA 1
ATOM 1669 C C . LEU A 1 209 ? 6.585 3.833 -1.177 1.00 90.50 209 LEU A C 1
ATOM 1671 O O . LEU A 1 209 ? 7.395 4.655 -1.599 1.00 90.50 209 LEU A O 1
ATOM 1675 N N . TRP A 1 210 ? 6.944 2.692 -0.613 1.00 87.44 210 TRP A N 1
ATOM 1676 C CA . TRP A 1 210 ? 8.298 2.177 -0.663 1.00 87.44 210 TRP A CA 1
ATOM 1677 C C . TRP A 1 210 ? 8.402 1.173 -1.803 1.00 87.44 210 TRP A C 1
ATOM 1679 O O . TRP A 1 210 ? 7.544 0.302 -1.978 1.00 87.44 210 TRP A O 1
ATOM 1689 N N . THR A 1 211 ? 9.466 1.298 -2.582 1.00 83.00 211 THR A N 1
ATOM 1690 C CA . THR A 1 211 ? 9.794 0.365 -3.651 1.00 83.00 211 THR A CA 1
ATOM 1691 C C . THR A 1 211 ? 11.241 -0.062 -3.510 1.00 83.00 211 THR A C 1
ATOM 1693 O O . THR A 1 211 ? 12.112 0.743 -3.185 1.00 83.00 211 THR A O 1
ATOM 1696 N N . ARG A 1 212 ? 11.497 -1.334 -3.790 1.00 79.00 212 ARG A N 1
ATOM 1697 C CA . ARG A 1 212 ? 12.842 -1.888 -3.922 1.00 79.00 212 ARG A CA 1
ATOM 1698 C C . ARG A 1 212 ? 12.894 -2.618 -5.250 1.00 79.00 212 ARG A C 1
ATOM 1700 O O . ARG A 1 212 ? 12.175 -3.604 -5.375 1.00 79.00 212 ARG A O 1
ATOM 1707 N N . LEU A 1 213 ? 13.660 -2.089 -6.202 1.00 75.75 213 LEU A N 1
ATOM 1708 C CA . LEU A 1 213 ? 13.798 -2.554 -7.590 1.00 75.75 213 LEU A CA 1
ATOM 1709 C C . LEU A 1 213 ? 15.196 -3.111 -7.867 1.00 75.75 213 LEU A C 1
ATOM 1711 O O . LEU A 1 213 ? 16.106 -2.780 -7.072 1.00 75.75 213 LEU A O 1
#

Radius of gyration: 24.23 Å; chains: 1; bounding box: 76×66×58 Å

Foldseek 3Di:
DDDDDDDDDDDDDDDDDDDDDDDDDDDDDDDDDDDDDDDDDDDDDPPDDPPPPPPPPPPVPPDPPPPLDQDQPPPDNPPQCVSPQFDDDDDDDLVNLVVLLVVCLVDDLPDWDQSQLVCQQVLVNNVVSCVVCVVVNPDVVNSVSNVVSSVPFKDWDKDFDADPVRDTQKIQDTDIDGARGKDWTFIDGDPDDTDIDIWGWGRRIPPDIDIDD